Protein AF-F0QY06-F1 (afdb_monomer)

Radius of gyration: 20.59 Å; Cα contacts (8 Å, |Δi|>4): 624; chains: 1; bounding box: 58×39×56 Å

Solvent-accessible surface area (backbone atoms only — not comparable to full-atom values): 15877 Å² total; per-residue (Å²): 71,20,35,25,36,60,40,48,69,42,95,48,32,21,38,24,58,59,69,76,49,68,95,52,54,64,49,29,44,44,53,60,22,34,80,42,36,60,75,37,72,44,35,21,37,49,95,74,52,72,68,60,50,52,53,49,52,59,51,37,36,49,26,21,18,37,4,21,55,36,28,55,39,42,63,54,68,28,44,36,31,36,30,45,86,40,55,56,86,68,54,68,59,47,52,46,10,31,22,16,12,39,44,65,26,34,38,32,57,101,85,44,89,76,83,56,101,74,52,48,73,36,45,52,77,62,94,64,64,101,88,60,70,30,31,38,78,41,47,88,92,52,86,81,79,84,90,64,89,58,57,27,39,33,30,42,86,59,68,96,40,72,70,58,45,47,55,49,50,54,54,48,30,75,75,74,41,97,50,50,40,28,37,50,34,48,41,86,55,73,38,61,70,52,47,59,66,40,41,87,70,41,52,23,38,28,40,52,39,68,34,90,39,46,40,73,46,73,44,81,55,81,61,60,23,29,32,31,20,77,79,80,50,50,39,35,29,27,88,65,91,73,65,54,28,92,88,77,63,42,55,41,45,79,51,24,40,80,46,99,60,93,76,74,79,58,63,80,50,27,32,60,46,13,49,54,41,54,76,62,49,74,90,65,60,58,44,76,52,88,126

Mean predicted aligned error: 6.26 Å

Nearest PDB structures (foldseek):
  5huo-assembly2_H-2  TM=5.658E-01  e=6.878E-07  Streptococcus pyogenes GA06023
  5huo-assembly1_C-3  TM=5.721E-01  e=1.630E-06  Streptococcus pyogenes GA06023
  7ebf-assembly1_A  TM=6.362E-01  e=2.385E-01  Candida albicans
  4toq-assembly2_B  TM=3.455E-01  e=2.536E-01  Punica granatum
  8jzo-assembly1_A  TM=2.120E-01  e=2.332E+00  Escherichia coli K-12

Sequence (291 aa):
MRIFIKWCGLPWCMFAGSWLFEGLEVVKYVRDATPIVPPESIVELNNISGDILRQLLSRLRQLISLASAVAWSKKVGLRVLIYGSAISEPINDFIRAALAGGADGVLTDDFIGINSDLIDVVHVNQRISNNSVNYIILSPDKPYPQLIKPYGIIIKDAIIDKDWLLRFRDRVRSVYGNKEFLVMLDSASLKREIIEELSNVIDGIVITEIPSIVSLDFDEYRAFSVFRCVNCYVDFETEGEIRKCPRCGSRLRPIIRHWDKLMMIEPKVLRLKANDEIEHMRINPPKVINS

Foldseek 3Di:
DWKFFAFFLAQWWFFADLVLCPPFAWFKAFAGLATAGPRATGTDTPPDDPVSVVVSQVLRLLLRLLLRLLLLLVLLQAAEEEELQQADPPNVRNLLSNLSSQHQAYEDEPPHDDDDPLHHYEYEPDPDPPPHQYEYEDEPPDDDDLPDQHQAYEYEPDDLDQVSLQVVQVVVCVRRNDHAYEYEDELVQSGNVSSNSCSVRGRHYYDHHRHSRTDMDDDDDDHFWWKAFPPPRAIETHNDDDAADPVPRGGIDTRMDGDPDSDHDDSNCSSVSNSVCSVSDDSDHHHYDDD

Structure (mmCIF, N/CA/C/O backbone):
data_AF-F0QY06-F1
#
_entry.id   AF-F0QY06-F1
#
loop_
_atom_site.group_PDB
_atom_site.id
_atom_site.type_symbol
_atom_site.label_atom_id
_atom_site.label_alt_id
_atom_site.label_comp_id
_atom_site.label_asym_id
_atom_site.label_entity_id
_atom_site.label_seq_id
_atom_site.pdbx_PDB_ins_code
_atom_site.Cartn_x
_atom_site.Cartn_y
_atom_site.Cartn_z
_atom_site.occupancy
_atom_site.B_iso_or_equiv
_atom_site.auth_seq_id
_atom_site.auth_comp_id
_atom_site.auth_asym_id
_atom_site.auth_atom_id
_atom_site.pdbx_PDB_model_num
ATOM 1 N N . MET A 1 1 ? -13.012 8.224 21.692 1.00 93.62 1 MET A N 1
ATOM 2 C CA . MET A 1 1 ? -12.646 8.808 20.388 1.00 93.62 1 MET A CA 1
ATOM 3 C C . MET A 1 1 ? -12.424 7.717 19.353 1.00 93.62 1 MET A C 1
ATOM 5 O O . MET A 1 1 ? -11.492 6.927 19.478 1.00 93.62 1 MET A O 1
ATOM 9 N N . ARG A 1 2 ? -13.257 7.661 18.321 1.00 94.88 2 ARG A N 1
ATOM 10 C CA . ARG A 1 2 ? -13.128 6.734 17.196 1.00 94.88 2 ARG A CA 1
ATOM 11 C C . ARG A 1 2 ? -12.527 7.454 16.003 1.00 94.88 2 ARG A C 1
ATOM 13 O O . ARG A 1 2 ? -12.994 8.523 15.634 1.00 94.88 2 ARG A O 1
ATOM 20 N N . ILE A 1 3 ? -11.516 6.849 15.391 1.00 96.81 3 ILE A N 1
ATOM 21 C CA . ILE A 1 3 ? -10.934 7.300 14.125 1.00 96.81 3 ILE A CA 1
ATOM 22 C C . ILE A 1 3 ? -11.393 6.339 13.035 1.00 96.81 3 ILE A C 1
ATOM 24 O O . ILE A 1 3 ? -11.333 5.116 13.210 1.00 96.81 3 ILE A O 1
ATOM 28 N N . PHE A 1 4 ? -11.822 6.876 11.899 1.00 95.94 4 PHE A N 1
ATOM 29 C CA . PHE A 1 4 ? -12.308 6.095 10.767 1.00 95.94 4 PHE A CA 1
ATOM 30 C C . PHE A 1 4 ? -11.777 6.633 9.439 1.00 95.94 4 PHE A C 1
ATOM 32 O O . PHE A 1 4 ? -11.425 7.809 9.308 1.00 95.94 4 PHE A O 1
ATOM 39 N N . ILE A 1 5 ? -11.715 5.759 8.433 1.00 96.19 5 ILE A N 1
ATOM 40 C CA . ILE A 1 5 ? -11.457 6.195 7.061 1.00 96.19 5 ILE A CA 1
ATOM 41 C C . ILE A 1 5 ? -12.763 6.748 6.516 1.00 96.19 5 ILE A C 1
ATOM 43 O O . ILE A 1 5 ? -13.710 5.999 6.297 1.00 96.19 5 ILE A O 1
ATOM 47 N N . LYS A 1 6 ? -12.809 8.062 6.299 1.00 96.12 6 LYS A N 1
ATOM 48 C CA . LYS A 1 6 ? -13.967 8.755 5.728 1.00 96.12 6 LYS A CA 1
ATOM 49 C C . LYS A 1 6 ? -14.063 8.536 4.227 1.00 96.12 6 LYS A C 1
ATOM 51 O O . LYS A 1 6 ? -15.152 8.352 3.694 1.00 96.12 6 LYS A O 1
ATOM 56 N N . TRP A 1 7 ? -12.921 8.578 3.548 1.00 95.56 7 TRP A N 1
ATOM 57 C CA . TRP A 1 7 ? -12.848 8.441 2.101 1.00 95.56 7 TRP A CA 1
ATOM 58 C C . TRP A 1 7 ? -11.531 7.802 1.672 1.00 95.56 7 TRP A C 1
ATOM 60 O O . TRP A 1 7 ? -10.485 8.027 2.287 1.00 95.56 7 TRP A O 1
ATOM 70 N N . CYS A 1 8 ? -11.608 7.036 0.588 1.00 94.75 8 CYS A N 1
ATOM 71 C CA . CYS A 1 8 ? -10.479 6.436 -0.099 1.00 94.75 8 CYS A CA 1
ATOM 72 C C . CYS A 1 8 ? -10.604 6.755 -1.595 1.00 94.75 8 CYS A C 1
ATOM 74 O O . CYS A 1 8 ? -11.669 6.567 -2.180 1.00 94.75 8 CYS A O 1
ATOM 76 N N . GLY A 1 9 ? -9.524 7.229 -2.213 1.00 92.75 9 GLY A N 1
ATOM 77 C CA . GLY A 1 9 ? -9.441 7.490 -3.654 1.00 92.75 9 GLY A CA 1
ATOM 78 C C . GLY A 1 9 ? -9.376 6.226 -4.503 1.00 92.75 9 GLY A C 1
ATOM 79 O O . GLY A 1 9 ? -9.402 6.302 -5.726 1.00 92.75 9 GLY A O 1
ATOM 80 N N . LEU A 1 10 ? -9.310 5.069 -3.849 1.00 91.88 10 LEU A N 1
ATOM 81 C CA . LEU A 1 10 ? -9.404 3.745 -4.439 1.00 91.88 10 LEU A CA 1
ATOM 82 C C . LEU A 1 10 ? -10.587 3.008 -3.776 1.00 91.88 10 LEU A C 1
ATOM 84 O O . LEU A 1 10 ? -10.990 3.388 -2.676 1.00 91.88 10 LEU A O 1
ATOM 88 N N . PRO A 1 11 ? -11.158 1.953 -4.389 1.00 88.81 11 PRO A N 1
ATOM 89 C CA . PRO A 1 11 ? -12.352 1.285 -3.848 1.00 88.81 11 PRO A CA 1
ATOM 90 C C . PRO A 1 11 ? -12.234 0.750 -2.407 1.00 88.81 11 PRO A C 1
ATOM 92 O O . PRO A 1 11 ? -13.247 0.500 -1.761 1.00 88.81 11 PRO A O 1
ATOM 95 N N . TRP A 1 12 ? -11.016 0.586 -1.894 1.00 91.88 12 TRP A N 1
ATOM 96 C CA . TRP A 1 12 ? -10.717 0.316 -0.487 1.00 91.88 12 TRP A CA 1
ATOM 97 C C . TRP A 1 12 ? -9.302 0.801 -0.168 1.00 91.88 12 TRP A C 1
ATOM 99 O O . TRP A 1 12 ? -8.475 0.977 -1.068 1.00 91.88 12 TRP A O 1
ATOM 109 N N . CYS A 1 13 ? -9.029 0.980 1.120 1.00 94.81 13 CYS A N 1
ATOM 110 C CA . CYS A 1 13 ? -7.749 1.438 1.641 1.00 94.81 13 CYS A CA 1
ATOM 111 C C . CYS A 1 13 ? -7.054 0.322 2.424 1.00 94.81 13 CYS A C 1
ATOM 113 O O . CYS A 1 13 ? -7.698 -0.400 3.182 1.00 94.81 13 CYS A O 1
ATOM 115 N N . MET A 1 14 ? -5.742 0.177 2.271 1.00 96.19 14 MET A N 1
ATOM 116 C CA . MET A 1 14 ? -4.951 -0.750 3.074 1.00 96.19 14 MET A CA 1
ATOM 117 C C . MET A 1 14 ? -4.548 -0.072 4.380 1.00 96.19 14 MET A C 1
ATOM 119 O O . MET A 1 14 ? -3.773 0.885 4.365 1.00 96.19 14 MET A O 1
ATOM 123 N N . PHE A 1 15 ? -5.052 -0.553 5.517 1.00 96.44 15 PHE A N 1
ATOM 124 C CA . PHE A 1 15 ? -4.660 0.014 6.802 1.00 96.44 15 PHE A CA 1
ATOM 125 C C . PHE A 1 15 ? -3.194 -0.302 7.127 1.00 96.44 15 PHE A C 1
ATOM 127 O O . PHE A 1 15 ? -2.768 -1.460 7.079 1.00 96.44 15 PHE A O 1
ATOM 134 N N . ALA A 1 16 ? -2.449 0.738 7.499 1.00 97.12 16 ALA A N 1
ATOM 135 C CA . ALA A 1 16 ? -1.090 0.662 8.009 1.00 97.12 16 ALA A CA 1
ATOM 136 C C . ALA A 1 16 ? -0.850 1.798 9.012 1.00 97.12 16 ALA A C 1
ATOM 138 O O . ALA A 1 16 ? -1.217 2.946 8.753 1.00 97.12 16 ALA A O 1
ATOM 139 N N . GLY A 1 17 ? -0.211 1.480 10.134 1.00 96.38 17 GLY A N 1
ATOM 140 C CA . GLY A 1 17 ? 0.170 2.444 11.163 1.00 96.38 17 GLY A CA 1
ATOM 141 C C . GLY A 1 17 ? -0.233 2.049 12.580 1.00 96.38 17 GLY A C 1
ATOM 142 O O . GLY A 1 17 ? -0.239 2.916 13.449 1.00 96.38 17 GLY A O 1
ATOM 143 N N . SER A 1 18 ? -0.554 0.776 12.851 1.00 95.25 18 SER A N 1
ATOM 144 C CA . SER A 1 18 ? -0.945 0.336 14.202 1.00 95.25 18 SER A CA 1
ATOM 145 C C . SER A 1 18 ? 0.126 0.607 15.267 1.00 95.25 18 SER A C 1
ATOM 147 O O . SER A 1 18 ? -0.196 0.817 16.434 1.00 95.25 18 SER A O 1
ATOM 149 N N . TRP A 1 19 ? 1.398 0.669 14.862 1.00 94.62 19 TRP A N 1
ATOM 150 C CA . TRP A 1 19 ? 2.525 1.007 15.734 1.00 94.62 19 TRP A CA 1
ATOM 151 C C . TRP A 1 19 ? 2.512 2.463 16.214 1.00 94.62 19 TRP A C 1
ATOM 153 O O . TRP A 1 19 ? 3.087 2.760 17.253 1.00 94.62 19 TRP A O 1
ATOM 163 N N . LEU A 1 20 ? 1.817 3.369 15.519 1.00 95.56 20 LEU A N 1
ATOM 164 C CA . LEU A 1 20 ? 1.650 4.754 15.972 1.00 95.56 20 LEU A CA 1
ATOM 165 C C . LEU A 1 20 ? 0.715 4.873 17.183 1.00 95.56 20 LEU A C 1
ATOM 167 O O . LEU A 1 20 ? 0.600 5.949 17.763 1.00 95.56 20 LEU A O 1
ATOM 171 N N . PHE A 1 21 ? 0.030 3.788 17.551 1.00 94.38 21 PHE A N 1
ATOM 172 C CA . PHE A 1 21 ? -0.823 3.739 18.735 1.00 94.38 21 PHE A CA 1
ATOM 173 C C . PHE A 1 21 ? -0.075 3.306 19.998 1.00 94.38 21 PHE A C 1
ATOM 175 O O . PHE A 1 21 ? -0.677 3.225 21.068 1.00 94.38 21 PHE A O 1
ATOM 182 N N . GLU A 1 22 ? 1.217 2.994 19.894 1.00 92.12 22 GLU A N 1
ATOM 183 C CA . GLU A 1 22 ? 2.026 2.620 21.048 1.00 92.12 22 GLU A CA 1
ATOM 184 C C . GLU A 1 22 ? 2.061 3.760 22.080 1.00 92.12 22 GLU A C 1
ATOM 186 O O . GLU A 1 22 ? 2.264 4.925 21.747 1.00 92.12 22 GLU A O 1
ATOM 191 N N . GLY A 1 23 ? 1.806 3.421 23.347 1.00 90.50 23 GLY A N 1
ATOM 192 C CA . GLY A 1 23 ? 1.690 4.397 24.435 1.00 90.50 23 GLY A CA 1
ATOM 193 C C . GLY A 1 23 ? 0.335 5.111 24.535 1.00 90.50 23 GLY A C 1
ATOM 194 O O . GLY A 1 23 ? 0.151 5.897 25.463 1.00 90.50 23 GLY A O 1
ATOM 195 N N . LEU A 1 24 ? -0.621 4.835 23.639 1.00 92.75 24 LEU A N 1
ATOM 196 C CA . LEU A 1 24 ? -1.991 5.354 23.715 1.00 92.75 24 LEU A CA 1
ATOM 197 C C . LEU A 1 24 ? -2.945 4.339 24.366 1.00 92.75 24 LEU A C 1
ATOM 199 O O . LEU A 1 24 ? -2.716 3.128 24.337 1.00 92.75 24 LEU A O 1
ATOM 203 N N . GLU A 1 25 ? -4.056 4.825 24.921 1.00 92.38 25 GLU A N 1
ATOM 204 C CA . GLU A 1 25 ? -5.102 3.979 25.507 1.00 92.38 25 GLU A CA 1
ATOM 205 C C . GLU A 1 25 ? -6.025 3.426 24.403 1.00 92.38 25 GLU A C 1
ATOM 207 O O . GLU A 1 25 ? -7.058 4.008 24.069 1.00 92.38 25 GLU A O 1
ATOM 212 N N . VAL A 1 26 ? -5.609 2.317 23.784 1.00 93.25 26 VAL A N 1
ATOM 213 C CA . VAL A 1 26 ? -6.317 1.663 22.670 1.00 93.25 26 VAL A CA 1
ATOM 214 C C . VAL A 1 26 ? -7.386 0.698 23.180 1.00 93.25 26 VAL A C 1
ATOM 216 O O . VAL A 1 26 ? -7.071 -0.250 23.894 1.00 93.25 26 VAL A O 1
ATOM 219 N N . VAL A 1 27 ? -8.632 0.877 22.737 1.00 92.00 27 VAL A N 1
ATOM 220 C CA . VAL A 1 27 ? -9.767 -0.007 23.067 1.00 92.00 27 VAL A CA 1
ATOM 221 C C . VAL A 1 27 ? -9.978 -1.052 21.969 1.00 92.00 27 VAL A C 1
ATOM 223 O O . VAL A 1 27 ? -10.024 -2.258 22.220 1.00 92.00 27 VAL A O 1
ATOM 226 N N . LYS A 1 28 ? -10.091 -0.597 20.717 1.00 92.56 28 LYS A N 1
ATOM 227 C CA . LYS A 1 28 ? -10.265 -1.439 19.523 1.00 92.56 28 LYS A CA 1
ATOM 228 C C . LYS A 1 28 ? -9.369 -0.919 18.421 1.00 92.56 28 LYS A C 1
ATOM 230 O O . LYS A 1 28 ? -9.208 0.286 18.297 1.00 92.56 28 LYS A O 1
ATOM 235 N N . TYR A 1 29 ? -8.822 -1.799 17.593 1.00 93.44 29 TYR A N 1
ATOM 236 C CA . TYR A 1 29 ? -8.062 -1.371 16.421 1.00 93.44 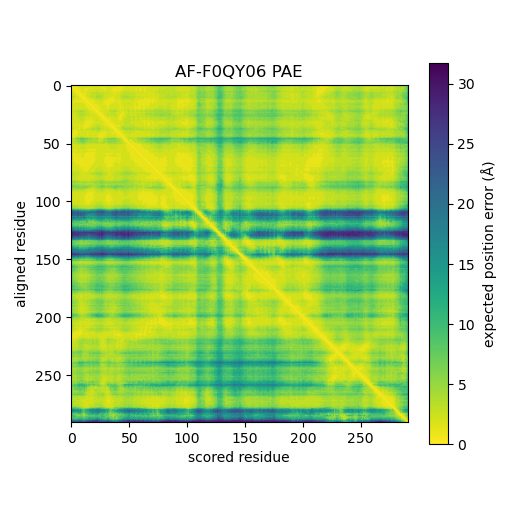29 TYR A CA 1
ATOM 237 C C . TYR A 1 29 ? -8.055 -2.432 15.319 1.00 93.44 29 TYR A C 1
ATOM 239 O O . TYR A 1 29 ? -8.211 -3.632 15.583 1.00 93.44 29 TYR A O 1
ATOM 247 N N . VAL A 1 30 ? -7.873 -1.961 14.087 1.00 92.19 30 VAL A N 1
ATOM 248 C CA . VAL A 1 30 ? -7.577 -2.757 12.894 1.00 92.19 30 VAL A CA 1
ATOM 249 C C . VAL A 1 30 ? -6.099 -3.138 12.909 1.00 92.19 30 VAL A C 1
ATOM 251 O O . VAL A 1 30 ? -5.235 -2.309 13.173 1.00 92.19 30 VAL A O 1
ATOM 254 N N . ARG A 1 31 ? -5.771 -4.383 12.561 1.00 91.75 31 ARG A N 1
ATOM 255 C CA . ARG A 1 31 ? -4.370 -4.789 12.359 1.00 91.75 31 ARG A CA 1
ATOM 256 C C . ARG A 1 31 ? -3.835 -4.331 11.003 1.00 91.75 31 ARG A C 1
ATOM 258 O O . ARG A 1 31 ? -4.573 -4.356 10.023 1.00 91.75 31 ARG A O 1
ATOM 265 N N . ASP A 1 32 ? -2.545 -4.017 10.923 1.00 94.69 32 ASP A N 1
ATOM 266 C CA . ASP A 1 32 ? -1.888 -3.624 9.667 1.00 94.69 32 ASP A CA 1
ATOM 267 C C . ASP A 1 32 ? -2.093 -4.645 8.534 1.00 94.69 32 ASP A C 1
ATOM 269 O O . ASP A 1 32 ? -2.339 -5.833 8.778 1.00 94.69 32 ASP A O 1
ATOM 273 N N . ALA A 1 33 ? -1.975 -4.176 7.291 1.00 94.31 33 ALA A N 1
ATOM 274 C CA . ALA A 1 33 ? -2.214 -4.940 6.067 1.00 94.31 33 ALA A CA 1
ATOM 275 C C . ALA A 1 33 ? -3.655 -5.468 5.959 1.00 94.31 33 ALA A C 1
ATOM 277 O O . ALA A 1 33 ? -3.877 -6.586 5.501 1.00 94.31 33 ALA A O 1
ATOM 278 N N . THR A 1 34 ? -4.637 -4.724 6.472 1.00 91.94 34 THR A N 1
ATOM 279 C CA . THR A 1 34 ? -6.057 -5.096 6.383 1.00 91.94 34 THR A CA 1
ATOM 280 C C . THR A 1 34 ? -6.804 -4.126 5.462 1.00 91.94 34 THR A C 1
ATOM 282 O O . THR A 1 34 ? -6.749 -2.921 5.710 1.00 91.94 34 THR A O 1
ATOM 285 N N . PRO A 1 35 ? -7.521 -4.616 4.433 1.00 92.38 35 PRO A N 1
ATOM 286 C CA . PRO A 1 35 ? -8.370 -3.788 3.582 1.00 92.38 35 PRO A CA 1
ATOM 287 C C . PRO A 1 35 ? -9.540 -3.199 4.371 1.00 92.38 35 PRO A C 1
ATOM 289 O O . PRO A 1 35 ? -10.258 -3.941 5.039 1.00 92.38 35 PRO A O 1
ATOM 292 N N . ILE A 1 36 ? -9.762 -1.895 4.258 1.00 91.12 36 ILE A N 1
ATOM 293 C CA . ILE A 1 36 ? -10.822 -1.124 4.915 1.00 91.12 36 ILE A CA 1
ATOM 294 C C . ILE A 1 36 ? -11.671 -0.445 3.844 1.00 91.12 36 ILE A C 1
ATOM 296 O O . ILE A 1 36 ? -11.128 0.213 2.951 1.00 91.12 36 ILE A O 1
ATOM 300 N N . VAL A 1 37 ? -12.993 -0.607 3.922 1.00 89.81 37 VAL A N 1
ATOM 301 C CA . VAL A 1 37 ? -13.932 -0.027 2.951 1.00 89.81 37 VAL A CA 1
ATOM 302 C C . VAL A 1 37 ? -14.658 1.145 3.615 1.00 89.81 37 VAL A C 1
ATOM 304 O O . VAL A 1 37 ? -15.447 0.914 4.527 1.00 89.81 37 VAL A O 1
ATOM 307 N N . PRO A 1 38 ? -14.408 2.400 3.198 1.00 90.25 38 PRO A N 1
ATOM 308 C CA . PRO A 1 38 ? -15.026 3.563 3.830 1.00 90.25 38 PRO A CA 1
ATOM 309 C C . PRO A 1 38 ? -16.565 3.585 3.721 1.00 90.25 38 PRO A C 1
ATOM 311 O O . PRO A 1 38 ? -17.101 3.146 2.701 1.00 90.25 38 PRO A O 1
ATOM 314 N N . PRO A 1 39 ? -17.277 4.191 4.692 1.00 91.25 39 PRO A N 1
ATOM 315 C CA . PRO A 1 39 ? -16.765 4.649 5.980 1.00 91.25 39 PRO A CA 1
ATOM 316 C C . PRO A 1 39 ? -16.615 3.473 6.958 1.00 91.25 39 PRO A C 1
ATOM 318 O O . PRO A 1 39 ? -17.591 2.804 7.280 1.00 91.25 39 PRO A O 1
ATOM 321 N N . GLU A 1 40 ? -15.403 3.229 7.462 1.00 89.81 40 GLU A N 1
ATOM 322 C CA . GLU A 1 40 ? -15.140 2.138 8.414 1.00 89.81 40 GLU A CA 1
ATOM 323 C C . GLU A 1 40 ? -14.094 2.569 9.451 1.00 89.81 40 GLU A C 1
ATOM 325 O O . GLU A 1 40 ? -13.124 3.274 9.148 1.00 89.81 40 GLU A O 1
ATOM 330 N N . SER A 1 41 ? -14.331 2.165 10.701 1.00 92.75 41 SER A N 1
ATOM 331 C CA . SER A 1 41 ? -13.474 2.491 11.845 1.00 92.75 41 SER A CA 1
ATOM 332 C C . SER A 1 41 ? -12.109 1.827 11.714 1.00 92.75 41 SER A C 1
ATOM 334 O O . SER A 1 41 ? -12.010 0.700 11.245 1.00 92.75 41 SER A O 1
ATOM 336 N N . ILE A 1 42 ? -11.053 2.497 12.172 1.00 94.81 42 ILE A N 1
ATOM 337 C CA . ILE A 1 42 ? -9.703 1.917 12.228 1.00 94.81 42 ILE A CA 1
ATOM 338 C C . ILE A 1 42 ? -9.193 1.753 13.651 1.00 94.81 42 ILE A C 1
ATOM 340 O O . ILE A 1 42 ? -8.445 0.815 13.926 1.00 94.81 42 ILE A O 1
ATOM 344 N N . VAL A 1 43 ? -9.607 2.632 14.563 1.00 95.31 43 VAL A N 1
ATOM 345 C CA . VAL A 1 43 ? -9.215 2.568 15.969 1.00 95.31 43 VAL A CA 1
ATOM 346 C C . VAL A 1 43 ? -10.227 3.292 16.856 1.00 95.31 43 VAL A C 1
ATOM 348 O O . VAL A 1 43 ? -10.845 4.272 16.446 1.00 95.31 43 VAL A O 1
ATOM 351 N N . GLU A 1 44 ? -10.377 2.805 18.079 1.00 95.12 44 GLU A N 1
ATOM 352 C CA . GLU A 1 44 ? -11.044 3.468 19.194 1.00 95.12 44 GLU A CA 1
ATOM 353 C C . GLU A 1 44 ? -10.003 3.721 20.287 1.00 95.12 44 GLU A C 1
ATOM 355 O O . GLU A 1 44 ? -9.354 2.785 20.761 1.00 95.12 44 GLU A O 1
ATOM 360 N N . LEU A 1 45 ? -9.835 4.992 20.646 1.00 94.12 45 LEU A N 1
ATOM 361 C CA . LEU A 1 45 ? -8.884 5.495 21.630 1.00 94.12 45 LEU A CA 1
ATOM 362 C C . LEU A 1 45 ? -9.626 6.200 22.769 1.00 94.12 45 LEU A C 1
ATOM 364 O O . LEU A 1 45 ? -10.587 6.948 22.537 1.00 94.12 45 LEU A O 1
ATOM 368 N N . ASN A 1 46 ? -9.119 6.025 23.982 1.00 92.50 46 ASN A N 1
ATOM 369 C CA . ASN A 1 46 ? -9.528 6.771 25.166 1.00 92.50 46 ASN A CA 1
ATOM 370 C C . ASN A 1 46 ? -8.521 7.887 25.480 1.00 92.50 46 ASN A C 1
ATOM 372 O O . ASN A 1 46 ? -7.340 7.786 25.155 1.00 92.50 46 ASN A O 1
ATOM 376 N N . ASN A 1 47 ? -9.005 8.957 26.120 1.00 87.94 47 ASN A N 1
ATOM 377 C CA . ASN A 1 47 ? -8.182 9.995 26.756 1.00 87.94 47 ASN A CA 1
ATOM 378 C C . ASN A 1 47 ? -7.083 10.631 25.871 1.00 87.94 47 ASN A C 1
ATOM 380 O O . ASN A 1 47 ? -6.018 11.001 26.363 1.00 87.94 47 ASN A O 1
ATOM 384 N N . ILE A 1 48 ? -7.329 10.793 24.565 1.00 92.56 48 ILE A N 1
ATOM 385 C CA . ILE A 1 48 ? -6.372 11.408 23.631 1.00 92.56 48 ILE A CA 1
ATOM 386 C C . ILE A 1 48 ? -6.530 12.934 23.565 1.00 92.56 48 ILE A C 1
ATOM 388 O O . ILE A 1 48 ? -7.639 13.453 23.448 1.00 92.56 48 ILE A O 1
ATOM 392 N N . SER A 1 49 ? -5.414 13.669 23.600 1.00 92.38 49 SER A N 1
ATOM 393 C CA . SER A 1 49 ? -5.422 15.123 23.410 1.00 92.38 49 SER A CA 1
ATOM 394 C C . SER A 1 49 ? -5.575 15.506 21.932 1.00 92.38 49 SER A C 1
ATOM 396 O O . SER A 1 49 ? -5.158 14.776 21.029 1.00 92.38 49 SER A O 1
ATOM 398 N N . GLY A 1 50 ? -6.142 16.688 21.669 1.00 90.25 50 GLY A N 1
ATOM 399 C CA . GLY A 1 50 ? -6.391 17.161 20.302 1.00 90.25 50 GLY A CA 1
ATOM 400 C C . GLY A 1 50 ? -5.127 17.306 19.444 1.00 90.25 50 GLY A C 1
ATOM 401 O O . GLY A 1 50 ? -5.166 17.022 18.247 1.00 90.25 50 GLY A O 1
ATOM 402 N N . ASP A 1 51 ? -3.996 17.696 20.035 1.00 92.81 51 ASP A N 1
ATOM 403 C CA . ASP A 1 51 ? -2.739 17.873 19.295 1.00 92.81 51 ASP A CA 1
ATOM 404 C C . ASP A 1 51 ? -2.106 16.535 18.899 1.00 92.81 51 ASP A C 1
ATOM 406 O O . ASP A 1 51 ? -1.695 16.371 17.747 1.00 92.81 51 ASP A O 1
ATOM 410 N N . ILE A 1 52 ? -2.109 15.550 19.807 1.00 94.06 52 ILE A N 1
ATOM 411 C CA . ILE A 1 52 ? -1.652 14.183 19.508 1.00 94.06 52 ILE A CA 1
ATOM 412 C C . ILE A 1 52 ? -2.539 13.578 18.418 1.00 94.06 52 ILE A C 1
ATOM 414 O O . ILE A 1 52 ? -2.030 13.003 17.456 1.00 94.06 52 ILE A O 1
ATOM 418 N N . LEU A 1 53 ? -3.858 13.771 18.513 1.00 94.62 53 LEU A N 1
ATOM 419 C CA . LEU A 1 53 ? -4.805 13.289 17.513 1.00 94.62 53 LEU A CA 1
ATOM 420 C C . LEU A 1 53 ? -4.516 13.874 16.121 1.00 94.62 53 LEU A C 1
ATOM 422 O O . LEU A 1 53 ? -4.465 13.132 15.145 1.00 94.62 53 LEU A O 1
ATOM 426 N N . ARG A 1 54 ? -4.262 15.183 16.005 1.00 93.94 54 ARG A N 1
ATOM 427 C CA . ARG A 1 54 ? -3.939 15.820 14.711 1.00 93.94 54 ARG A CA 1
ATOM 428 C C . ARG A 1 54 ? -2.642 15.290 14.100 1.00 93.94 54 ARG A C 1
ATOM 430 O O . ARG A 1 54 ? -2.601 15.036 12.894 1.00 93.94 54 ARG A O 1
ATOM 437 N N . GLN A 1 55 ? -1.600 15.111 14.911 1.00 94.06 55 GLN A N 1
ATOM 438 C CA . GLN A 1 55 ? -0.327 14.543 14.453 1.00 94.06 55 GLN A CA 1
ATOM 439 C C . GLN A 1 55 ? -0.504 13.093 13.988 1.00 94.06 55 GLN A C 1
ATOM 441 O O . GLN A 1 55 ? -0.060 12.738 12.892 1.00 94.06 55 GLN A O 1
ATOM 446 N N . LEU A 1 56 ? -1.232 12.292 14.772 1.00 95.88 56 LEU A N 1
ATOM 447 C CA . LEU A 1 56 ? -1.569 10.909 14.453 1.00 95.88 56 LEU A CA 1
ATOM 448 C C . LEU A 1 56 ? -2.337 10.808 13.128 1.00 95.88 56 LEU A C 1
ATOM 450 O O . LEU A 1 56 ? -1.950 10.031 12.258 1.00 95.88 56 LEU A O 1
ATOM 454 N N . LEU A 1 57 ? -3.373 11.629 12.929 1.00 96.56 57 LEU A N 1
ATOM 455 C CA . LEU A 1 57 ? -4.164 11.652 11.692 1.00 96.56 57 LEU A CA 1
ATOM 456 C C . LEU A 1 57 ? -3.321 12.033 10.471 1.00 96.56 57 LEU A C 1
ATOM 458 O O . LEU A 1 57 ? -3.429 11.394 9.424 1.00 96.56 57 LEU A O 1
ATOM 462 N N . SER A 1 58 ? -2.464 13.051 10.598 1.00 95.19 58 SER A N 1
ATOM 463 C CA . SER A 1 58 ? -1.579 13.476 9.508 1.00 95.19 58 SER A CA 1
ATOM 464 C C . SER A 1 58 ? -0.650 12.342 9.069 1.00 95.19 58 SER A C 1
ATOM 466 O O . SER A 1 58 ? -0.545 12.051 7.873 1.00 95.19 58 SER A O 1
ATOM 468 N N . ARG A 1 59 ? -0.035 11.652 10.039 1.00 96.00 59 ARG A N 1
ATOM 469 C CA . ARG A 1 59 ? 0.890 10.548 9.776 1.00 96.00 59 ARG A CA 1
ATOM 470 C C . ARG A 1 59 ? 0.175 9.319 9.222 1.00 96.00 59 ARG A C 1
ATOM 472 O O . ARG A 1 59 ? 0.579 8.810 8.179 1.00 96.00 59 ARG A O 1
ATOM 479 N N . LEU A 1 60 ? -0.918 8.884 9.853 1.00 97.69 60 LEU A N 1
ATOM 480 C CA . LEU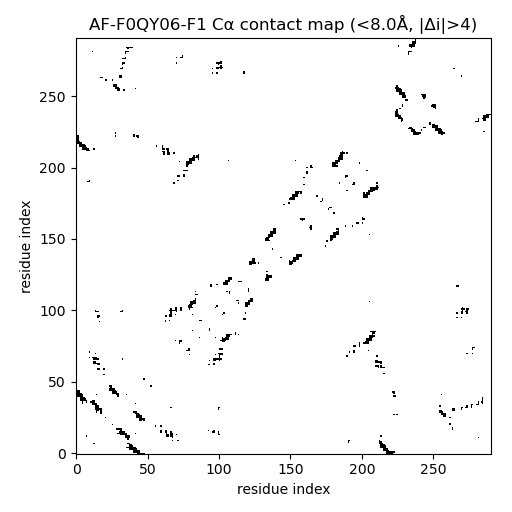 A 1 60 ? -1.731 7.759 9.379 1.00 97.69 60 LEU A CA 1
ATOM 481 C C . LEU A 1 60 ? -2.188 7.965 7.937 1.00 97.69 60 LEU A C 1
ATOM 483 O O . LEU A 1 60 ? -2.114 7.039 7.136 1.00 97.69 60 LEU A O 1
ATOM 487 N N . ARG A 1 61 ? -2.611 9.181 7.575 1.00 97.12 61 ARG A N 1
ATOM 488 C CA . ARG A 1 61 ? -3.051 9.483 6.210 1.00 97.12 61 ARG A CA 1
ATOM 489 C C . ARG A 1 61 ? -1.972 9.154 5.178 1.00 97.12 61 ARG A C 1
ATOM 491 O O . ARG A 1 61 ? -2.288 8.551 4.156 1.00 97.12 61 ARG A O 1
ATOM 498 N N . GLN A 1 62 ? -0.718 9.522 5.436 1.00 96.75 62 GLN A N 1
ATOM 499 C CA . GLN A 1 62 ? 0.395 9.242 4.523 1.00 96.75 62 GLN A CA 1
ATOM 500 C C . GLN A 1 62 ? 0.686 7.739 4.432 1.00 96.75 62 GLN A C 1
ATOM 502 O O . GLN A 1 62 ? 0.806 7.202 3.332 1.00 96.75 62 GLN A O 1
ATOM 507 N N . LEU A 1 63 ? 0.741 7.049 5.575 1.00 97.94 63 LEU A N 1
ATOM 508 C CA . LEU A 1 63 ? 1.056 5.618 5.633 1.00 97.94 63 LEU A CA 1
ATOM 509 C C . LEU A 1 63 ? -0.027 4.758 4.974 1.00 97.94 63 LEU A C 1
ATOM 511 O O . LEU A 1 63 ? 0.288 3.897 4.155 1.00 97.94 63 LEU A O 1
ATOM 515 N N . ILE A 1 64 ? -1.299 5.029 5.272 1.00 98.31 64 ILE A N 1
ATOM 516 C CA . ILE A 1 64 ? -2.436 4.335 4.656 1.00 98.31 64 ILE A CA 1
ATOM 517 C C . ILE A 1 64 ? -2.471 4.636 3.156 1.00 98.31 64 ILE A C 1
ATOM 519 O O . ILE A 1 64 ? -2.725 3.729 2.368 1.00 98.31 64 ILE A O 1
ATOM 523 N N . SER A 1 65 ? -2.175 5.869 2.726 1.00 97.38 65 SER A N 1
ATOM 524 C CA . SER A 1 65 ? -2.144 6.193 1.293 1.00 97.38 65 SER A CA 1
ATOM 525 C C . SER A 1 65 ? -1.062 5.414 0.547 1.00 97.38 65 SER A C 1
ATOM 527 O O . SER A 1 65 ? -1.353 4.823 -0.493 1.00 97.38 65 SER A O 1
ATOM 529 N N . LEU A 1 66 ? 0.157 5.351 1.095 1.00 97.56 66 LEU A N 1
ATOM 530 C CA . LEU A 1 66 ? 1.240 4.550 0.526 1.00 97.56 66 LEU A CA 1
ATOM 531 C C . LEU A 1 66 ? 0.848 3.069 0.458 1.00 97.56 66 LEU A C 1
ATOM 533 O O . LEU A 1 66 ? 0.893 2.472 -0.616 1.00 97.56 66 LEU A O 1
ATOM 537 N N . ALA A 1 67 ? 0.409 2.492 1.580 1.00 97.75 67 ALA A N 1
ATOM 538 C CA . ALA A 1 67 ? 0.007 1.089 1.642 1.00 97.75 67 ALA A CA 1
ATOM 539 C C . ALA A 1 67 ? -1.119 0.775 0.643 1.00 97.75 67 ALA A C 1
ATOM 541 O O . ALA A 1 67 ? -1.096 -0.267 -0.007 1.00 97.75 67 ALA A O 1
ATOM 542 N N . SER A 1 68 ? -2.080 1.688 0.477 1.00 97.00 68 SER A N 1
ATOM 543 C CA . SER A 1 68 ? -3.208 1.526 -0.448 1.00 97.00 68 SER A CA 1
ATOM 544 C C . SER A 1 68 ? -2.766 1.565 -1.909 1.00 97.00 68 SER A C 1
ATOM 546 O O . SER A 1 68 ? -3.160 0.692 -2.677 1.00 97.00 68 SER A O 1
ATOM 548 N N . ALA A 1 69 ? -1.926 2.530 -2.299 1.00 96.62 69 ALA A N 1
ATOM 549 C CA . ALA A 1 69 ? -1.422 2.637 -3.670 1.00 96.62 69 ALA A CA 1
ATOM 550 C C . ALA A 1 69 ? -0.595 1.405 -4.072 1.00 96.62 69 ALA A C 1
ATOM 552 O O . ALA A 1 69 ? -0.766 0.857 -5.166 1.00 96.62 69 ALA A O 1
ATOM 553 N N . VAL A 1 70 ? 0.252 0.926 -3.154 1.00 97.31 70 VAL A N 1
ATOM 554 C CA . VAL A 1 70 ? 1.009 -0.317 -3.333 1.00 97.31 70 VAL A CA 1
ATOM 555 C C . VAL A 1 70 ? 0.055 -1.494 -3.490 1.00 97.31 70 VAL A C 1
ATOM 557 O O . VAL A 1 70 ? 0.133 -2.208 -4.486 1.00 97.31 70 VAL A O 1
ATOM 560 N N . ALA A 1 71 ? -0.880 -1.673 -2.557 1.00 96.00 71 ALA A N 1
ATOM 561 C CA . ALA A 1 71 ? -1.746 -2.844 -2.542 1.00 96.00 71 ALA A CA 1
ATOM 562 C C . ALA A 1 71 ? -2.668 -2.925 -3.764 1.00 96.00 71 ALA A C 1
ATOM 564 O O . ALA A 1 71 ? -2.895 -4.012 -4.291 1.00 96.00 71 ALA A O 1
ATOM 565 N N . TRP A 1 72 ? -3.146 -1.788 -4.270 1.00 94.25 72 TRP A N 1
ATOM 566 C CA . TRP A 1 72 ? -3.910 -1.736 -5.518 1.00 94.25 72 TRP A CA 1
ATOM 567 C C . TRP A 1 72 ? -3.080 -2.083 -6.747 1.00 94.25 72 TRP A C 1
ATOM 569 O O . TRP A 1 72 ? -3.549 -2.806 -7.623 1.00 94.25 72 TRP A O 1
ATOM 579 N N . SER A 1 73 ? -1.832 -1.633 -6.792 1.00 95.69 73 SER A N 1
ATOM 580 C CA . SER A 1 73 ? -0.917 -1.996 -7.874 1.00 95.69 73 SER A CA 1
ATOM 581 C C . SER A 1 73 ? -0.580 -3.493 -7.826 1.00 95.69 73 SER A C 1
ATOM 583 O O . SER A 1 73 ? -0.649 -4.183 -8.842 1.00 95.69 73 SER A O 1
ATOM 585 N N . LYS A 1 74 ? -0.340 -4.046 -6.629 1.00 95.38 74 LYS A N 1
ATOM 586 C CA . LYS A 1 74 ? -0.171 -5.494 -6.420 1.00 95.38 74 LYS A CA 1
ATOM 587 C C . LYS A 1 74 ? -1.422 -6.285 -6.808 1.00 95.38 74 LYS A C 1
ATOM 589 O O . LYS A 1 74 ? -1.301 -7.353 -7.402 1.00 95.38 74 LYS A O 1
ATOM 594 N N . LYS A 1 75 ? -2.619 -5.764 -6.514 1.00 93.25 75 LYS A N 1
ATOM 595 C CA . LYS A 1 75 ? -3.908 -6.399 -6.836 1.00 93.25 75 LYS A CA 1
ATOM 596 C C . LYS A 1 75 ? -4.079 -6.658 -8.330 1.00 93.25 75 LYS A C 1
ATOM 598 O O . LYS A 1 75 ? -4.647 -7.683 -8.695 1.00 93.25 75 LYS A O 1
ATOM 603 N N . VAL A 1 76 ? -3.590 -5.754 -9.175 1.00 92.44 76 VAL A N 1
ATOM 604 C CA . VAL A 1 76 ? -3.639 -5.908 -10.637 1.00 92.44 76 VAL A CA 1
ATOM 605 C C . VAL A 1 76 ? -2.434 -6.674 -11.202 1.00 92.44 76 VAL A C 1
ATOM 607 O O . VAL A 1 76 ? -2.252 -6.724 -12.412 1.00 92.44 76 VAL A O 1
ATOM 610 N N . GLY A 1 77 ? -1.613 -7.286 -10.343 1.00 93.00 77 GLY A N 1
ATOM 611 C CA . GLY A 1 77 ? -0.500 -8.149 -10.743 1.00 93.00 77 GLY A CA 1
ATOM 612 C C . GLY A 1 77 ? 0.825 -7.432 -11.002 1.00 93.00 77 GLY A C 1
ATOM 613 O O . GLY A 1 77 ? 1.775 -8.076 -11.437 1.00 93.00 77 GLY A O 1
ATOM 614 N N . LEU A 1 78 ? 0.926 -6.131 -10.715 1.00 95.38 78 LEU A N 1
ATOM 615 C CA . LEU A 1 78 ? 2.159 -5.378 -10.936 1.00 95.38 78 LEU A CA 1
ATOM 616 C C . LEU A 1 78 ? 3.192 -5.652 -9.836 1.00 95.38 78 LEU A C 1
ATOM 618 O O . LEU A 1 78 ? 2.865 -5.821 -8.655 1.00 95.38 78 LEU A O 1
ATOM 622 N N . ARG A 1 79 ? 4.472 -5.635 -10.211 1.00 95.25 79 ARG A N 1
ATOM 623 C CA . ARG A 1 79 ? 5.572 -5.435 -9.262 1.00 95.25 79 ARG A CA 1
ATOM 624 C C . ARG A 1 79 ? 5.571 -3.984 -8.779 1.00 95.25 79 ARG A C 1
ATOM 626 O O . ARG A 1 79 ? 5.305 -3.077 -9.563 1.00 95.25 79 ARG A O 1
ATOM 633 N N . VAL A 1 80 ? 5.872 -3.743 -7.507 1.00 96.56 80 VAL A N 1
ATOM 634 C CA . VAL A 1 80 ? 5.860 -2.389 -6.933 1.00 96.56 80 VAL A CA 1
ATOM 635 C C . VAL A 1 80 ? 7.152 -2.113 -6.187 1.00 96.56 80 VAL A C 1
ATOM 637 O O . VAL A 1 80 ? 7.456 -2.773 -5.192 1.00 96.56 80 VAL A O 1
ATOM 640 N N . LEU A 1 81 ? 7.883 -1.102 -6.646 1.00 95.38 81 LEU A N 1
ATOM 641 C CA . LEU A 1 81 ? 9.027 -0.535 -5.941 1.00 95.38 81 LEU A CA 1
ATOM 642 C C . LEU A 1 81 ? 8.678 0.865 -5.426 1.00 95.38 81 LEU A C 1
ATOM 644 O O . LEU A 1 81 ? 7.888 1.582 -6.041 1.00 95.38 81 LEU A O 1
ATOM 648 N N . ILE A 1 82 ? 9.286 1.274 -4.317 1.00 94.19 82 ILE A N 1
ATOM 649 C CA . ILE A 1 82 ? 9.180 2.648 -3.803 1.00 94.19 82 ILE A CA 1
ATOM 650 C C . ILE A 1 82 ? 10.488 3.372 -4.077 1.00 94.19 82 ILE A C 1
ATOM 652 O O . ILE A 1 82 ? 11.548 2.849 -3.747 1.00 94.19 82 ILE A O 1
ATOM 656 N N . TYR A 1 83 ? 10.441 4.561 -4.667 1.00 91.88 83 TYR A N 1
ATOM 657 C CA . TYR A 1 83 ? 11.648 5.358 -4.838 1.00 91.88 83 TYR A CA 1
ATOM 658 C C . TYR A 1 83 ? 12.111 5.916 -3.490 1.00 91.88 83 TYR A C 1
ATOM 660 O O . TYR A 1 83 ? 11.302 6.444 -2.729 1.00 91.88 83 TYR A O 1
ATOM 668 N N . GLY A 1 84 ? 13.407 5.818 -3.190 1.00 87.88 84 GLY A N 1
ATOM 669 C CA . GLY A 1 84 ? 13.961 6.209 -1.893 1.00 87.88 84 GLY A CA 1
ATOM 670 C C . GLY A 1 84 ? 13.643 7.654 -1.501 1.00 87.88 84 GLY A C 1
ATOM 671 O O . GLY A 1 84 ? 13.353 7.915 -0.339 1.00 87.88 84 GLY A O 1
ATOM 672 N N . SER A 1 85 ? 13.589 8.580 -2.466 1.00 88.06 85 SER A N 1
ATOM 673 C CA . SER A 1 85 ? 13.251 9.988 -2.202 1.00 88.06 85 SER A CA 1
ATOM 674 C C . SER A 1 85 ? 11.778 10.235 -1.877 1.00 88.06 85 SER A C 1
ATOM 676 O O . SER A 1 85 ? 11.442 11.311 -1.392 1.00 88.06 85 SER A O 1
ATOM 678 N N . ALA A 1 86 ? 10.894 9.267 -2.134 1.00 88.12 86 ALA A N 1
ATOM 679 C CA . ALA A 1 86 ? 9.489 9.344 -1.740 1.00 88.12 86 ALA A CA 1
ATOM 680 C C . ALA A 1 86 ? 9.304 9.110 -0.229 1.00 88.12 86 ALA A C 1
ATOM 682 O O . ALA A 1 86 ? 8.252 9.427 0.329 1.00 88.12 86 ALA A O 1
ATOM 683 N N . ILE A 1 87 ? 10.303 8.516 0.432 1.00 87.75 87 ILE A N 1
ATOM 684 C CA . ILE A 1 87 ? 10.240 8.125 1.837 1.00 87.75 87 ILE A CA 1
ATOM 685 C C . ILE A 1 87 ? 10.688 9.297 2.712 1.00 87.75 87 ILE A C 1
ATOM 687 O O . ILE A 1 87 ? 11.807 9.786 2.605 1.00 87.75 87 ILE A O 1
ATOM 691 N N . SER A 1 88 ? 9.802 9.733 3.608 1.00 86.62 88 SER A N 1
ATOM 692 C CA . SER A 1 88 ? 10.120 10.745 4.622 1.00 86.62 88 SER A CA 1
ATOM 693 C C . SER A 1 88 ? 10.601 10.100 5.925 1.00 86.62 88 SER A C 1
ATOM 695 O O . SER A 1 88 ? 10.352 8.924 6.183 1.00 86.62 88 SER A O 1
ATOM 697 N N . GLU A 1 89 ? 11.222 10.880 6.806 1.00 84.88 89 GLU A N 1
ATOM 698 C CA . GLU A 1 89 ? 11.541 10.398 8.152 1.00 84.88 89 GLU A CA 1
ATOM 699 C C . GLU A 1 89 ? 10.279 10.258 9.038 1.00 84.88 89 GLU A C 1
ATOM 701 O O . GLU A 1 89 ? 9.291 10.984 8.848 1.00 84.88 89 GLU A O 1
ATOM 706 N N . PRO A 1 90 ? 10.274 9.333 10.019 1.00 89.94 90 PRO A N 1
ATOM 707 C CA . PRO A 1 90 ? 11.172 8.179 10.139 1.00 89.94 90 PRO A CA 1
ATOM 708 C C . PRO A 1 90 ? 10.979 7.152 9.008 1.00 89.94 90 PRO A C 1
ATOM 710 O O . PRO A 1 90 ? 9.860 6.680 8.786 1.00 89.94 90 PRO A O 1
ATOM 713 N N . ILE A 1 91 ? 12.073 6.756 8.346 1.00 89.44 91 ILE A N 1
ATOM 714 C CA . ILE A 1 91 ? 12.074 5.820 7.196 1.00 89.44 91 ILE A CA 1
ATOM 715 C C . ILE A 1 91 ? 11.336 4.501 7.500 1.00 89.44 91 ILE A C 1
ATOM 717 O O . ILE A 1 91 ? 10.587 3.983 6.669 1.00 89.44 91 ILE A O 1
ATOM 721 N N . ASN A 1 92 ? 11.516 3.961 8.710 1.00 90.44 92 ASN A N 1
ATOM 722 C CA . ASN A 1 92 ? 10.955 2.670 9.123 1.00 90.44 92 ASN A CA 1
ATOM 723 C C . ASN A 1 92 ? 9.418 2.625 9.040 1.00 90.44 92 ASN A C 1
ATOM 725 O O . ASN A 1 92 ? 8.856 1.584 8.702 1.00 90.44 92 ASN A O 1
ATOM 729 N N . ASP A 1 93 ? 8.729 3.742 9.286 1.00 93.56 93 ASP A N 1
ATOM 730 C CA . ASP A 1 93 ? 7.267 3.790 9.172 1.00 93.56 93 ASP A CA 1
ATOM 731 C C . ASP A 1 93 ? 6.813 3.539 7.734 1.00 93.56 93 ASP A C 1
ATOM 733 O O . ASP A 1 93 ? 5.895 2.757 7.490 1.00 93.56 93 ASP A O 1
ATOM 737 N N . PHE A 1 94 ? 7.463 4.187 6.769 1.00 94.44 94 PHE A N 1
ATOM 738 C CA . PHE A 1 94 ? 7.095 4.059 5.363 1.00 94.44 94 PHE A CA 1
ATOM 739 C C . PHE A 1 94 ? 7.503 2.708 4.793 1.00 94.44 94 PHE A C 1
ATOM 741 O O . PHE A 1 94 ? 6.759 2.160 3.987 1.00 94.44 94 PHE A O 1
ATOM 748 N N . ILE A 1 95 ? 8.616 2.126 5.253 1.00 93.69 95 ILE A N 1
ATOM 749 C CA . ILE A 1 95 ? 8.966 0.741 4.911 1.00 93.69 95 ILE A CA 1
ATOM 750 C C . ILE A 1 95 ? 7.880 -0.212 5.418 1.00 93.69 95 ILE A C 1
ATOM 752 O O . ILE A 1 95 ? 7.385 -1.038 4.654 1.00 93.69 95 ILE A O 1
ATOM 756 N N . ARG A 1 96 ? 7.446 -0.079 6.677 1.00 95.31 96 ARG A N 1
ATOM 757 C CA . ARG A 1 96 ? 6.353 -0.900 7.225 1.00 95.31 96 ARG A CA 1
ATOM 758 C C . ARG A 1 96 ? 5.047 -0.694 6.464 1.00 95.31 96 ARG A C 1
ATOM 760 O O . ARG A 1 96 ? 4.361 -1.672 6.186 1.00 95.31 96 ARG A O 1
ATOM 767 N N . ALA A 1 97 ? 4.716 0.540 6.092 1.00 97.06 97 ALA A N 1
ATOM 768 C CA . ALA A 1 97 ? 3.534 0.836 5.286 1.00 97.06 97 ALA A CA 1
ATOM 769 C C . ALA A 1 97 ? 3.625 0.234 3.874 1.00 97.06 97 ALA A C 1
ATOM 771 O O . ALA A 1 97 ? 2.667 -0.379 3.407 1.00 97.06 97 ALA A O 1
ATOM 772 N N . ALA A 1 98 ? 4.784 0.328 3.221 1.00 96.75 98 ALA A N 1
ATOM 773 C CA . ALA A 1 98 ? 5.034 -0.298 1.927 1.00 96.75 98 ALA A CA 1
ATOM 774 C C . ALA A 1 98 ? 4.897 -1.828 2.013 1.00 96.75 98 ALA A C 1
ATOM 776 O O . ALA A 1 98 ? 4.207 -2.433 1.193 1.00 96.75 98 ALA A O 1
ATOM 777 N N . LEU A 1 99 ? 5.468 -2.454 3.049 1.00 96.38 99 LEU A N 1
ATOM 778 C CA . LEU A 1 99 ? 5.318 -3.888 3.314 1.00 96.38 99 LEU A CA 1
ATOM 779 C C . LEU A 1 99 ? 3.862 -4.269 3.603 1.00 96.38 99 LEU A C 1
ATOM 781 O O . LEU A 1 99 ? 3.394 -5.282 3.094 1.00 96.38 99 LEU A O 1
ATOM 785 N N . ALA A 1 100 ? 3.124 -3.453 4.361 1.00 96.81 100 ALA A N 1
ATOM 786 C CA . ALA A 1 100 ? 1.699 -3.662 4.618 1.00 96.81 100 ALA A CA 1
ATOM 787 C C . ALA A 1 100 ? 0.838 -3.544 3.348 1.00 96.81 100 ALA A C 1
ATOM 789 O O . ALA A 1 100 ? -0.250 -4.112 3.301 1.00 96.81 100 ALA A O 1
ATOM 790 N N . GLY A 1 101 ? 1.326 -2.842 2.321 1.00 96.12 101 GLY A N 1
ATOM 791 C CA . GLY A 1 101 ? 0.745 -2.836 0.981 1.00 96.12 101 GLY A CA 1
ATOM 792 C C . GLY A 1 101 ? 1.223 -3.976 0.073 1.00 96.12 101 GLY A C 1
ATOM 793 O O . GLY A 1 101 ? 0.622 -4.205 -0.970 1.00 96.12 101 GLY A O 1
ATOM 794 N N . GLY A 1 102 ? 2.279 -4.702 0.445 1.00 96.19 102 GLY A N 1
ATOM 795 C CA . GLY A 1 102 ? 2.844 -5.794 -0.354 1.00 96.19 102 GLY A CA 1
ATOM 796 C C . GLY A 1 102 ? 3.975 -5.386 -1.307 1.00 96.19 102 GLY A C 1
ATOM 797 O O . GLY A 1 102 ? 4.210 -6.087 -2.290 1.00 96.19 102 GLY A O 1
ATOM 798 N N . ALA A 1 103 ? 4.666 -4.269 -1.046 1.00 95.88 103 ALA A N 1
ATOM 799 C CA . ALA A 1 103 ? 5.760 -3.785 -1.891 1.00 95.88 103 ALA A CA 1
ATOM 800 C C . ALA A 1 103 ? 6.878 -4.827 -2.055 1.00 95.88 103 ALA A C 1
ATOM 802 O O . ALA A 1 103 ? 7.180 -5.597 -1.139 1.00 95.88 103 ALA A O 1
ATOM 803 N N . ASP A 1 104 ? 7.506 -4.824 -3.229 1.00 93.81 104 ASP A N 1
ATOM 804 C CA . ASP A 1 104 ? 8.561 -5.769 -3.590 1.00 93.81 104 ASP A CA 1
ATOM 805 C C . ASP A 1 104 ? 9.962 -5.247 -3.280 1.00 93.81 104 ASP A C 1
ATOM 807 O O . ASP A 1 104 ? 10.889 -6.044 -3.216 1.00 93.81 104 ASP A O 1
ATOM 811 N N . GLY A 1 105 ? 10.133 -3.937 -3.099 1.00 91.56 105 GLY A N 1
ATOM 812 C CA . GLY A 1 105 ? 11.441 -3.359 -2.825 1.00 91.56 105 GLY A CA 1
ATOM 813 C C . GLY A 1 105 ? 11.445 -1.838 -2.724 1.00 91.56 105 GLY A C 1
ATOM 814 O O . GLY A 1 105 ? 10.448 -1.167 -3.006 1.00 91.56 105 GLY A O 1
ATOM 815 N N . VAL A 1 106 ? 12.601 -1.296 -2.361 1.00 90.69 106 VAL A N 1
ATOM 816 C CA . VAL A 1 106 ? 12.900 0.138 -2.412 1.00 90.69 106 VAL A CA 1
ATOM 817 C C . VAL A 1 106 ? 13.995 0.367 -3.444 1.00 90.69 106 VAL A C 1
ATOM 819 O O . VAL A 1 106 ? 15.041 -0.274 -3.400 1.00 90.69 106 VAL A O 1
ATOM 822 N N . LEU A 1 107 ? 13.748 1.278 -4.380 1.00 88.06 107 LEU A N 1
ATOM 823 C CA . LEU A 1 107 ? 14.725 1.721 -5.362 1.00 88.06 107 LEU A CA 1
ATOM 824 C C . LEU A 1 107 ? 15.585 2.822 -4.732 1.00 88.06 107 LEU A C 1
ATOM 826 O O . LEU A 1 107 ? 15.082 3.910 -4.448 1.00 88.06 107 LEU A O 1
ATOM 830 N N . THR A 1 108 ? 16.865 2.537 -4.511 1.00 79.25 108 THR A N 1
ATOM 831 C CA . THR A 1 108 ? 17.845 3.495 -3.981 1.00 79.25 108 THR A CA 1
ATOM 832 C C . THR A 1 108 ? 18.721 4.022 -5.112 1.00 79.25 108 THR A C 1
ATOM 834 O O . THR A 1 108 ? 19.135 3.271 -5.998 1.00 79.25 108 THR A O 1
ATOM 837 N N . ASP A 1 109 ? 18.988 5.323 -5.089 1.00 67.69 109 ASP A N 1
ATOM 838 C CA . ASP A 1 109 ? 20.072 5.938 -5.844 1.00 67.69 109 ASP A CA 1
ATOM 839 C C . ASP A 1 109 ? 21.242 6.270 -4.906 1.00 67.69 109 ASP A C 1
ATOM 841 O O . ASP A 1 109 ? 21.157 6.107 -3.688 1.00 67.69 109 ASP A O 1
ATOM 845 N N . ASP A 1 110 ? 22.350 6.744 -5.472 1.00 57.09 110 ASP A N 1
ATOM 846 C CA . ASP A 1 110 ? 23.583 7.017 -4.726 1.00 57.09 110 ASP A CA 1
ATOM 847 C C . ASP A 1 110 ? 23.423 8.074 -3.605 1.00 57.09 110 ASP A C 1
ATOM 849 O O . ASP A 1 110 ? 24.332 8.239 -2.791 1.00 57.09 110 ASP A O 1
ATOM 853 N N . PHE A 1 111 ? 22.292 8.792 -3.537 1.00 51.19 111 PHE A N 1
ATOM 854 C CA . PHE A 1 111 ? 22.064 9.885 -2.588 1.00 51.19 111 PHE A CA 1
ATOM 855 C C . PHE A 1 111 ? 21.300 9.461 -1.330 1.00 51.19 111 PHE A C 1
ATOM 857 O O . PHE A 1 111 ? 21.452 10.101 -0.288 1.00 51.19 111 PHE A O 1
ATOM 864 N N . ILE A 1 112 ? 20.488 8.400 -1.398 1.00 57.75 112 ILE A N 1
ATOM 865 C CA . ILE A 1 112 ? 19.621 7.971 -0.292 1.00 57.75 112 ILE A CA 1
ATOM 866 C C . ILE A 1 112 ? 19.949 6.528 0.091 1.00 57.75 112 ILE A C 1
ATOM 868 O O . ILE A 1 112 ? 19.405 5.569 -0.457 1.00 57.75 112 ILE A O 1
ATOM 872 N N . GLY A 1 113 ? 20.842 6.380 1.073 1.00 57.28 113 GLY A N 1
ATOM 873 C CA . GLY A 1 113 ? 21.230 5.090 1.638 1.00 57.28 113 GLY A CA 1
ATOM 874 C C . GLY A 1 113 ? 20.137 4.505 2.530 1.00 57.28 113 GLY A C 1
ATOM 875 O O . GLY A 1 113 ? 20.185 4.651 3.749 1.00 57.28 113 GLY A O 1
ATOM 876 N N . ILE A 1 114 ? 19.161 3.821 1.935 1.00 62.97 114 ILE A N 1
ATOM 877 C CA . ILE A 1 114 ? 18.216 2.992 2.690 1.00 62.97 114 ILE A CA 1
ATOM 878 C C . ILE A 1 114 ? 18.850 1.619 2.844 1.00 62.97 114 ILE A C 1
ATOM 880 O O . ILE A 1 114 ? 18.910 0.843 1.895 1.00 62.97 114 ILE A O 1
ATOM 884 N N . ASN A 1 115 ? 19.329 1.326 4.050 1.00 62.19 115 ASN A N 1
ATOM 885 C CA . ASN A 1 115 ? 19.723 -0.022 4.421 1.00 62.19 115 ASN A CA 1
ATOM 886 C C . ASN A 1 115 ? 18.621 -0.621 5.296 1.00 62.19 115 ASN A C 1
ATOM 888 O O . ASN A 1 115 ? 18.297 -0.083 6.357 1.00 62.19 115 ASN A O 1
ATOM 892 N N . SER A 1 116 ? 17.998 -1.697 4.826 1.00 65.50 116 SER A N 1
ATOM 893 C CA . SER A 1 116 ? 16.940 -2.375 5.560 1.00 65.50 116 SER A CA 1
ATOM 894 C C . SER A 1 116 ? 17.000 -3.872 5.315 1.00 65.50 116 SER A C 1
ATOM 896 O O . SER A 1 116 ? 16.865 -4.322 4.186 1.00 65.50 116 SER A O 1
ATOM 898 N N . ASP A 1 117 ? 17.077 -4.646 6.394 1.00 72.44 117 ASP A N 1
ATOM 899 C CA . ASP A 1 117 ? 16.934 -6.107 6.339 1.00 72.44 117 ASP A CA 1
ATOM 900 C C . ASP A 1 117 ? 15.466 -6.549 6.154 1.00 72.44 117 ASP A C 1
ATOM 902 O O . ASP A 1 117 ? 15.155 -7.742 6.194 1.00 72.44 117 ASP A O 1
ATOM 906 N N . LEU A 1 118 ? 14.531 -5.595 6.053 1.00 76.38 118 LEU A N 1
ATOM 907 C CA . LEU A 1 118 ? 13.088 -5.854 6.021 1.00 76.38 118 LEU A CA 1
ATOM 908 C C . LEU A 1 118 ? 12.503 -5.817 4.610 1.00 76.38 118 LEU A C 1
ATOM 910 O O . LEU A 1 118 ? 11.437 -6.392 4.391 1.00 76.38 118 LEU A O 1
ATOM 914 N N . ILE A 1 119 ? 13.155 -5.121 3.679 1.00 80.56 119 ILE A N 1
ATOM 915 C CA . ILE A 1 119 ? 12.679 -4.934 2.311 1.00 80.56 119 ILE A CA 1
ATOM 916 C C . ILE A 1 119 ? 13.859 -4.965 1.344 1.00 80.56 119 ILE A C 1
ATOM 918 O O . ILE A 1 119 ? 14.921 -4.428 1.645 1.00 80.56 119 ILE A O 1
ATOM 922 N N . ASP A 1 120 ? 13.660 -5.586 0.182 1.00 82.38 120 ASP A N 1
ATOM 923 C CA . ASP A 1 120 ? 14.711 -5.706 -0.823 1.00 82.38 120 ASP A CA 1
ATOM 924 C C . ASP A 1 120 ? 15.131 -4.318 -1.326 1.00 82.38 120 ASP A C 1
ATOM 926 O O . ASP A 1 120 ? 14.298 -3.504 -1.738 1.00 82.38 120 ASP A O 1
ATOM 930 N N . VAL A 1 121 ? 16.435 -4.050 -1.306 1.00 81.62 121 VAL A N 1
ATOM 931 C CA . VAL A 1 121 ? 17.012 -2.806 -1.816 1.00 81.62 121 VAL A CA 1
ATOM 932 C C . VAL A 1 121 ? 17.467 -3.037 -3.252 1.00 81.62 121 VAL A C 1
ATOM 934 O O . VAL A 1 121 ? 18.313 -3.887 -3.533 1.00 81.62 121 VAL A O 1
ATOM 937 N N . VAL A 1 122 ? 16.870 -2.291 -4.175 1.00 80.31 122 VAL A N 1
ATOM 938 C CA . VAL A 1 122 ? 17.143 -2.376 -5.607 1.00 80.31 122 VAL A CA 1
ATOM 939 C C . VAL A 1 122 ? 18.041 -1.216 -6.004 1.00 80.31 122 VAL A C 1
ATOM 941 O O . VAL A 1 122 ? 17.674 -0.052 -5.846 1.00 80.31 122 VAL A O 1
ATOM 944 N N . HIS A 1 123 ? 19.203 -1.543 -6.556 1.00 74.38 123 HIS A N 1
ATOM 945 C CA . HIS A 1 123 ? 20.162 -0.560 -7.039 1.00 74.38 123 HIS A CA 1
ATOM 946 C C . HIS A 1 123 ? 19.984 -0.293 -8.536 1.00 74.38 123 HIS A C 1
ATOM 948 O O . HIS A 1 123 ? 19.550 -1.159 -9.307 1.00 74.38 123 HIS A O 1
ATOM 954 N N . VAL A 1 124 ? 20.356 0.916 -8.949 1.00 73.75 124 VAL A N 1
ATOM 955 C CA . VAL A 1 124 ? 20.222 1.393 -10.328 1.00 73.75 124 VAL A CA 1
ATOM 956 C C . VAL A 1 124 ? 21.552 1.899 -10.852 1.00 73.75 124 VAL A C 1
ATOM 958 O O . VAL A 1 124 ? 22.282 2.589 -10.150 1.00 73.75 124 VAL A O 1
ATOM 961 N N . ASN A 1 125 ? 21.850 1.591 -12.114 1.00 65.62 125 ASN A N 1
ATOM 962 C CA . ASN A 1 125 ? 23.010 2.101 -12.859 1.00 65.62 125 ASN A CA 1
ATOM 963 C C . ASN A 1 125 ? 24.399 1.792 -12.257 1.00 65.62 125 ASN A C 1
ATOM 965 O O . ASN A 1 125 ? 25.402 2.309 -12.750 1.00 65.62 125 ASN A O 1
ATOM 969 N N . GLN A 1 126 ? 24.504 0.915 -11.259 1.00 63.03 126 GLN A N 1
ATOM 970 C CA . GLN A 1 126 ? 25.786 0.546 -10.660 1.00 63.03 126 GLN A CA 1
ATOM 971 C C . GLN A 1 126 ? 26.375 -0.706 -11.338 1.00 63.03 126 GLN A C 1
ATOM 973 O O . GLN A 1 126 ? 25.665 -1.656 -11.675 1.00 63.03 126 GLN A O 1
ATOM 978 N N . ARG A 1 127 ? 27.701 -0.744 -11.535 1.00 52.75 127 ARG A N 1
ATOM 979 C CA . ARG A 1 127 ? 28.425 -1.978 -11.900 1.00 52.75 127 ARG A CA 1
ATOM 980 C C . ARG A 1 127 ? 28.583 -2.840 -10.652 1.00 52.75 127 ARG A C 1
ATOM 982 O O . ARG A 1 127 ? 29.639 -2.847 -10.030 1.00 52.75 127 ARG A O 1
ATOM 989 N N . ILE A 1 128 ? 27.520 -3.517 -10.257 1.00 54.47 128 ILE A N 1
ATOM 990 C CA . ILE A 1 128 ? 27.547 -4.368 -9.071 1.00 54.47 128 ILE A CA 1
ATOM 991 C C . ILE A 1 128 ? 27.988 -5.784 -9.487 1.00 54.47 128 ILE A C 1
ATOM 993 O O . ILE A 1 128 ? 27.863 -6.179 -10.648 1.00 54.47 128 ILE A O 1
ATOM 997 N N . SER A 1 129 ? 28.587 -6.524 -8.553 1.00 51.94 129 SER A N 1
ATOM 998 C CA . SER A 1 129 ? 29.035 -7.913 -8.712 1.00 51.94 129 SER A CA 1
ATOM 999 C C . SER A 1 129 ? 27.959 -8.830 -9.324 1.00 51.94 129 SER A C 1
ATOM 1001 O O . SER A 1 129 ? 26.763 -8.553 -9.233 1.00 51.94 129 SER A O 1
ATOM 1003 N N . ASN A 1 130 ? 28.380 -9.958 -9.914 1.00 48.22 130 ASN A N 1
ATOM 1004 C CA . ASN A 1 130 ? 27.545 -10.884 -10.705 1.00 48.22 130 ASN A CA 1
ATOM 1005 C C . ASN A 1 130 ? 26.237 -11.393 -10.043 1.00 48.22 130 ASN A C 1
ATOM 1007 O O . ASN A 1 130 ? 25.418 -11.975 -10.746 1.00 48.22 130 ASN A O 1
ATOM 1011 N N . ASN A 1 131 ? 26.016 -11.177 -8.740 1.00 50.47 131 ASN A N 1
ATOM 1012 C CA . ASN A 1 131 ? 24.855 -11.676 -7.986 1.00 50.47 131 ASN A CA 1
ATOM 1013 C C . ASN A 1 131 ? 23.826 -10.597 -7.598 1.00 50.47 131 ASN A C 1
ATOM 1015 O O . ASN A 1 131 ? 22.971 -10.842 -6.752 1.00 50.47 131 ASN A O 1
ATOM 1019 N N . SER A 1 132 ? 23.897 -9.405 -8.180 1.00 58.72 132 SER A N 1
ATOM 1020 C CA . SER A 1 132 ? 23.024 -8.280 -7.825 1.00 58.72 132 SER A CA 1
ATOM 1021 C C . SER A 1 132 ? 22.004 -7.963 -8.920 1.00 58.72 132 SER A C 1
ATOM 1023 O O . SER A 1 132 ? 22.299 -7.997 -10.117 1.00 58.72 132 SER A O 1
ATOM 1025 N N . VAL A 1 133 ? 20.776 -7.651 -8.505 1.00 67.50 133 VAL A N 1
ATOM 1026 C CA . VAL A 1 133 ? 19.702 -7.231 -9.407 1.00 67.50 133 VAL A CA 1
ATOM 1027 C C . VAL A 1 133 ? 19.898 -5.749 -9.727 1.00 67.50 133 VAL A C 1
ATOM 1029 O O . VAL A 1 133 ? 19.638 -4.896 -8.884 1.00 67.50 133 VAL A O 1
ATOM 1032 N N . ASN A 1 134 ? 20.370 -5.442 -10.936 1.00 77.69 134 ASN A N 1
ATOM 1033 C CA . ASN A 1 134 ? 20.592 -4.066 -11.383 1.00 77.69 134 ASN A CA 1
ATOM 1034 C C . ASN A 1 134 ? 19.549 -3.651 -12.424 1.00 77.69 134 ASN A C 1
ATOM 1036 O O . ASN A 1 134 ? 19.394 -4.320 -13.454 1.00 77.69 134 ASN A O 1
ATOM 1040 N N . TYR A 1 135 ? 18.872 -2.534 -12.181 1.00 85.31 135 TYR A N 1
ATOM 1041 C CA . TYR A 1 135 ? 17.997 -1.905 -13.169 1.00 85.31 135 TYR A CA 1
ATOM 1042 C C . TYR A 1 135 ? 18.721 -0.745 -13.858 1.00 85.31 135 TYR A C 1
ATOM 1044 O O . TYR A 1 135 ? 19.643 -0.144 -13.305 1.00 85.31 135 TYR A O 1
ATOM 1052 N N . ILE A 1 136 ? 18.296 -0.412 -15.075 1.00 86.56 136 ILE A N 1
ATOM 1053 C CA . ILE A 1 136 ? 18.692 0.841 -15.733 1.00 86.56 136 ILE A CA 1
ATOM 1054 C C . ILE A 1 136 ? 17.503 1.788 -15.790 1.00 86.56 136 ILE A C 1
ATOM 1056 O O . ILE A 1 136 ? 16.383 1.362 -16.076 1.00 86.56 136 ILE A O 1
ATOM 1060 N N . ILE A 1 137 ? 17.756 3.071 -15.539 1.00 87.75 137 ILE A N 1
ATOM 1061 C CA . ILE A 1 137 ? 16.747 4.119 -15.717 1.00 87.75 137 ILE A CA 1
ATOM 1062 C C . ILE A 1 137 ? 16.929 4.742 -17.093 1.00 87.75 137 ILE A C 1
ATOM 1064 O O . ILE A 1 137 ? 18.011 5.230 -17.424 1.00 87.75 137 ILE A O 1
ATOM 1068 N N . LEU A 1 138 ? 15.860 4.747 -17.882 1.00 88.88 138 LEU A N 1
ATOM 1069 C CA . LEU A 1 138 ? 15.821 5.374 -19.195 1.00 88.88 138 LEU A CA 1
ATOM 1070 C C . LEU A 1 138 ? 14.856 6.555 -19.173 1.00 88.88 138 LEU A C 1
ATOM 1072 O O . LEU A 1 138 ? 13.725 6.425 -18.717 1.00 88.88 138 LEU A O 1
ATOM 1076 N N . SER A 1 139 ? 15.293 7.683 -19.727 1.00 87.81 139 SER A N 1
ATOM 1077 C CA . SER A 1 139 ? 14.384 8.745 -20.161 1.00 87.81 139 SER A CA 1
ATOM 1078 C C . SER A 1 139 ? 14.113 8.551 -21.655 1.00 87.81 139 SER A C 1
ATOM 1080 O O . SER A 1 139 ? 15.071 8.295 -22.392 1.00 87.81 139 SER A O 1
ATOM 1082 N N . PRO A 1 140 ? 12.866 8.689 -22.132 1.00 84.25 140 PRO A N 1
ATOM 1083 C CA . PRO A 1 140 ? 12.524 8.452 -23.534 1.00 84.25 140 PRO A CA 1
ATOM 1084 C C . PRO A 1 140 ? 13.316 9.292 -24.536 1.00 84.25 140 PRO A C 1
ATOM 1086 O O . PRO A 1 140 ? 13.579 8.830 -25.646 1.00 84.25 140 PRO A O 1
ATOM 1089 N N . ASP A 1 141 ? 13.738 10.484 -24.113 1.00 83.50 141 ASP A N 1
ATOM 1090 C CA . ASP A 1 141 ? 14.439 11.465 -24.944 1.00 83.50 141 ASP A CA 1
ATOM 1091 C C . ASP A 1 141 ? 15.968 11.313 -24.925 1.00 83.50 141 ASP A C 1
ATOM 1093 O O . ASP A 1 141 ? 16.684 12.093 -25.555 1.00 83.50 141 ASP A O 1
ATOM 1097 N N . LYS A 1 142 ? 16.502 10.334 -24.183 1.00 81.06 142 LYS A N 1
ATOM 1098 C CA . LYS A 1 142 ? 17.949 10.127 -24.030 1.00 81.06 142 LYS A CA 1
ATOM 1099 C C . LYS A 1 142 ? 18.430 8.884 -24.785 1.00 81.06 142 LYS A C 1
ATOM 1101 O O . LYS A 1 142 ? 17.701 7.897 -24.880 1.00 81.06 142 LYS A O 1
ATOM 1106 N N . PRO A 1 143 ? 19.675 8.896 -25.300 1.00 73.25 143 PRO A N 1
ATOM 1107 C CA . PRO A 1 143 ? 20.248 7.736 -25.971 1.00 73.25 143 PRO A CA 1
ATOM 1108 C C . PRO A 1 143 ? 20.396 6.545 -25.014 1.00 73.25 143 PRO A C 1
ATOM 1110 O O . PRO A 1 143 ? 20.709 6.708 -23.834 1.00 73.25 143 PRO A O 1
ATOM 1113 N N . TYR A 1 144 ? 20.201 5.338 -25.547 1.00 77.44 144 TYR A N 1
ATOM 1114 C CA . TYR A 1 144 ? 20.239 4.099 -24.773 1.00 77.44 144 TYR A CA 1
ATOM 1115 C C . TYR A 1 144 ? 21.681 3.691 -24.417 1.00 77.44 144 TYR A C 1
ATOM 1117 O O . TYR A 1 144 ? 22.497 3.487 -25.321 1.00 77.44 144 TYR A O 1
ATOM 1125 N N . PRO A 1 145 ? 22.026 3.531 -23.126 1.00 69.75 145 PRO A N 1
ATOM 1126 C CA . PRO A 1 145 ? 23.350 3.071 -22.721 1.00 69.75 145 PRO A CA 1
ATOM 1127 C C . PRO A 1 145 ? 23.564 1.602 -23.121 1.00 69.75 145 PRO A C 1
ATOM 1129 O O . PRO A 1 145 ? 22.912 0.708 -22.589 1.00 69.75 145 PRO A O 1
ATOM 1132 N N . GLN A 1 146 ? 24.494 1.327 -24.039 1.00 65.81 146 GLN A N 1
ATOM 1133 C CA . GLN A 1 146 ? 24.712 -0.026 -24.589 1.00 65.81 146 GLN A CA 1
ATOM 1134 C C . GLN A 1 146 ? 25.626 -0.931 -23.737 1.00 65.81 146 GLN A C 1
ATOM 1136 O O . GLN A 1 146 ? 25.754 -2.120 -24.012 1.00 65.81 146 GLN A O 1
ATOM 1141 N N . LEU A 1 147 ? 26.282 -0.391 -22.704 1.00 63.53 147 LEU A N 1
ATOM 1142 C CA . LEU A 1 147 ? 27.369 -1.075 -21.983 1.00 63.53 147 LEU A CA 1
ATOM 1143 C C . LEU A 1 147 ? 26.928 -1.854 -20.730 1.00 63.53 147 LEU A C 1
ATOM 1145 O O . LEU A 1 147 ? 27.780 -2.377 -20.011 1.00 63.53 147 LEU A O 1
ATOM 1149 N N . ILE A 1 148 ? 25.627 -1.932 -20.439 1.00 67.88 148 ILE A N 1
ATOM 1150 C CA . ILE A 1 148 ? 25.098 -2.560 -19.220 1.00 67.88 148 ILE A CA 1
ATOM 1151 C C . ILE A 1 148 ? 24.127 -3.675 -19.619 1.00 67.88 148 ILE A C 1
ATOM 1153 O O . ILE A 1 148 ? 23.261 -3.463 -20.463 1.00 67.88 148 ILE A O 1
ATOM 1157 N N . LYS A 1 149 ? 24.260 -4.861 -19.009 1.00 74.56 149 LYS A N 1
ATOM 1158 C CA . LYS A 1 149 ? 23.255 -5.935 -19.081 1.00 74.56 149 LYS A CA 1
ATOM 1159 C C . LYS A 1 149 ? 22.319 -5.815 -17.872 1.00 74.56 149 LYS A C 1
ATOM 1161 O O . LYS A 1 149 ? 22.653 -6.357 -16.821 1.00 74.56 149 LYS A O 1
ATOM 1166 N N . PRO A 1 150 ? 21.182 -5.107 -17.981 1.00 83.31 150 PRO A N 1
ATOM 1167 C CA . PRO A 1 150 ? 20.261 -4.962 -16.863 1.00 83.31 150 PRO A CA 1
ATOM 1168 C C . PRO A 1 150 ? 19.490 -6.256 -16.581 1.00 83.31 150 PRO A C 1
ATOM 1170 O O . PRO A 1 150 ? 19.296 -7.099 -17.469 1.00 83.31 150 PRO A O 1
ATOM 1173 N N . TYR A 1 151 ? 18.992 -6.377 -15.354 1.00 84.69 151 TYR A N 1
ATOM 1174 C CA . TYR A 1 151 ? 17.901 -7.285 -15.008 1.00 84.69 151 TYR A CA 1
ATOM 1175 C C . TYR A 1 151 ? 16.560 -6.745 -15.523 1.00 84.69 151 TYR A C 1
ATOM 1177 O O . TYR A 1 151 ? 15.811 -7.468 -16.179 1.00 84.69 151 TYR A O 1
ATOM 1185 N N . GLY A 1 152 ? 16.309 -5.454 -15.297 1.00 88.94 152 GLY A N 1
ATOM 1186 C CA . GLY A 1 152 ? 15.090 -4.763 -15.700 1.00 88.94 152 GLY A CA 1
ATOM 1187 C C . GLY A 1 152 ? 15.333 -3.305 -16.073 1.00 88.94 152 GLY A C 1
ATOM 1188 O O . GLY A 1 152 ? 16.425 -2.757 -15.908 1.00 88.94 152 GLY A O 1
ATOM 1189 N N . ILE A 1 153 ? 14.302 -2.674 -16.610 1.00 91.50 153 ILE A N 1
ATOM 1190 C CA . ILE A 1 153 ? 14.349 -1.338 -17.191 1.00 91.50 153 ILE A CA 1
ATOM 1191 C C . ILE A 1 153 ? 13.250 -0.518 -16.547 1.00 91.50 153 ILE A C 1
ATOM 1193 O O . ILE A 1 153 ? 12.104 -0.950 -16.499 1.00 91.50 153 ILE A O 1
ATOM 1197 N N . ILE A 1 154 ? 13.615 0.656 -16.047 1.00 92.88 154 ILE A N 1
ATOM 1198 C CA . ILE A 1 154 ? 12.707 1.600 -15.409 1.00 92.88 154 ILE A CA 1
ATOM 1199 C C . ILE A 1 154 ? 12.615 2.822 -16.315 1.00 92.88 154 ILE A C 1
ATOM 1201 O O . ILE A 1 154 ? 13.629 3.455 -16.612 1.00 92.88 154 ILE A O 1
ATOM 1205 N N . ILE A 1 155 ? 11.414 3.163 -16.766 1.00 92.56 155 ILE A N 1
ATOM 1206 C CA . ILE A 1 155 ? 11.199 4.385 -17.537 1.00 92.56 155 ILE A CA 1
ATOM 1207 C C . ILE A 1 155 ? 10.917 5.529 -16.578 1.00 92.56 155 ILE A C 1
ATOM 1209 O O . ILE A 1 155 ? 9.941 5.496 -15.827 1.00 92.56 155 ILE A O 1
ATOM 1213 N N . LYS A 1 156 ? 11.758 6.553 -16.652 1.00 90.38 156 LYS A N 1
ATOM 1214 C CA . LYS A 1 156 ? 11.512 7.851 -16.039 1.00 90.38 156 LYS A CA 1
ATOM 1215 C C . LYS A 1 156 ? 10.729 8.729 -17.016 1.00 90.38 156 LYS A C 1
ATOM 1217 O O . LYS A 1 156 ? 11.014 8.691 -18.209 1.00 90.38 156 LYS A O 1
ATOM 1222 N N . ASP A 1 157 ? 9.794 9.528 -16.507 1.00 87.00 157 ASP A N 1
ATOM 1223 C CA . ASP A 1 157 ? 9.014 10.490 -17.302 1.00 87.00 157 ASP A CA 1
ATOM 1224 C C . ASP A 1 157 ? 8.232 9.803 -18.442 1.00 87.00 157 ASP A C 1
ATOM 1226 O O . ASP A 1 157 ? 8.180 10.276 -19.578 1.00 87.00 157 ASP A O 1
ATOM 1230 N N . ALA A 1 158 ? 7.671 8.622 -18.162 1.00 88.06 158 ALA A N 1
ATOM 1231 C CA . ALA A 1 158 ? 6.916 7.870 -19.154 1.00 88.06 158 ALA A CA 1
ATOM 1232 C C . ALA A 1 158 ? 5.623 8.598 -19.542 1.00 88.06 158 ALA A C 1
ATOM 1234 O O . ALA A 1 158 ? 4.918 9.140 -18.692 1.00 88.06 158 ALA A O 1
ATOM 1235 N N . ILE A 1 159 ? 5.263 8.523 -20.824 1.00 90.25 159 ILE A N 1
ATOM 1236 C CA . ILE A 1 159 ? 3.926 8.913 -21.267 1.00 90.25 159 ILE A CA 1
ATOM 1237 C C . ILE A 1 159 ? 2.978 7.773 -20.895 1.00 90.25 159 ILE A C 1
ATOM 1239 O O . ILE A 1 159 ? 3.134 6.652 -21.383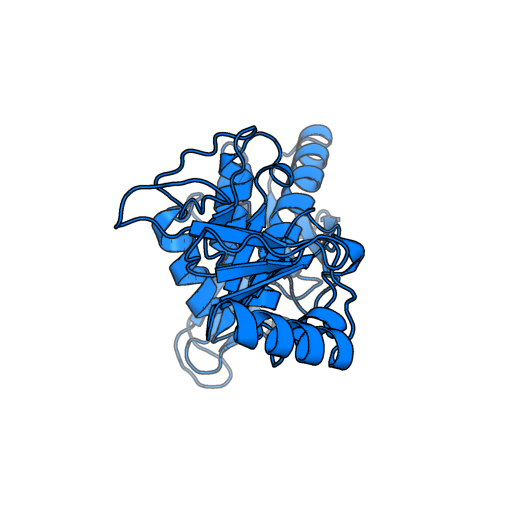 1.00 90.25 159 ILE A O 1
ATOM 1243 N N . ILE A 1 160 ? 2.009 8.058 -20.023 1.00 89.44 160 ILE A N 1
ATOM 1244 C CA . ILE A 1 160 ? 1.002 7.095 -19.559 1.00 89.44 160 ILE A CA 1
ATOM 1245 C C . ILE A 1 160 ? -0.070 6.927 -20.642 1.00 89.44 160 ILE A C 1
ATOM 1247 O O . ILE A 1 160 ? -1.195 7.401 -20.534 1.00 89.44 160 ILE A O 1
ATOM 1251 N N . ASP A 1 161 ? 0.341 6.290 -21.733 1.00 90.81 161 ASP A N 1
ATOM 1252 C CA . ASP A 1 161 ? -0.483 5.902 -22.869 1.00 90.81 161 ASP A CA 1
ATOM 1253 C C . ASP A 1 161 ? -0.121 4.466 -23.255 1.00 90.81 161 ASP A C 1
ATOM 1255 O O . ASP A 1 161 ? 1.054 4.127 -23.439 1.00 90.81 161 ASP A O 1
ATOM 1259 N N . LYS A 1 162 ? -1.134 3.608 -23.371 1.00 90.50 162 LYS A N 1
ATOM 1260 C CA . LYS A 1 162 ? -0.952 2.172 -23.607 1.00 90.50 162 LYS A CA 1
ATOM 1261 C C . LYS A 1 162 ? -0.158 1.896 -24.881 1.00 90.50 162 LYS A C 1
ATOM 1263 O O . LYS A 1 162 ? 0.786 1.104 -24.859 1.00 90.50 162 LYS A O 1
ATOM 1268 N N . ASP A 1 163 ? -0.522 2.543 -25.983 1.00 91.88 163 ASP A N 1
ATOM 1269 C CA . ASP A 1 163 ? 0.105 2.281 -27.276 1.00 91.88 163 ASP A CA 1
ATOM 1270 C C . ASP A 1 163 ? 1.541 2.804 -27.310 1.00 91.88 163 ASP A C 1
ATOM 1272 O O . ASP A 1 163 ? 2.438 2.162 -27.866 1.00 91.88 163 ASP A O 1
ATOM 1276 N N . TRP A 1 164 ? 1.787 3.956 -26.688 1.00 93.75 164 TRP A N 1
ATOM 1277 C CA . TRP A 1 164 ? 3.128 4.493 -26.514 1.00 93.75 164 TRP A CA 1
ATOM 1278 C C . TRP A 1 164 ? 4.008 3.555 -25.687 1.00 93.75 164 TRP A C 1
ATOM 1280 O O . TRP A 1 164 ? 5.112 3.223 -26.131 1.00 93.75 164 TRP A O 1
ATOM 1290 N N . LEU A 1 165 ? 3.513 3.065 -24.549 1.00 93.75 165 LEU A N 1
ATOM 1291 C CA . LEU A 1 165 ? 4.247 2.151 -23.674 1.00 93.75 165 LEU A CA 1
ATOM 1292 C C . LEU A 1 165 ? 4.564 0.826 -24.369 1.00 93.75 165 LEU A C 1
ATOM 1294 O O . LEU A 1 165 ? 5.694 0.350 -24.267 1.00 93.75 165 LEU A O 1
ATOM 1298 N N . LEU A 1 166 ? 3.619 0.260 -25.129 1.00 92.50 166 LEU A N 1
ATOM 1299 C CA . LEU A 1 166 ? 3.848 -0.953 -25.922 1.00 92.50 166 LEU A CA 1
ATOM 1300 C C . LEU A 1 166 ? 4.956 -0.743 -26.963 1.00 92.50 166 LEU A C 1
ATOM 1302 O O . LEU A 1 166 ? 5.915 -1.516 -27.007 1.00 92.50 166 LEU A O 1
ATOM 1306 N N . ARG A 1 167 ? 4.885 0.342 -27.746 1.00 92.12 167 ARG A N 1
ATOM 1307 C CA . ARG A 1 167 ? 5.920 0.669 -28.743 1.00 92.12 167 ARG A CA 1
ATOM 1308 C C . ARG A 1 167 ? 7.284 0.902 -28.100 1.00 92.12 167 ARG A C 1
ATOM 1310 O O . ARG A 1 167 ? 8.305 0.477 -28.646 1.00 92.12 167 ARG A O 1
ATOM 1317 N N . PHE A 1 168 ? 7.319 1.591 -26.961 1.00 91.62 168 PHE A N 1
ATOM 1318 C CA . PHE A 1 168 ? 8.565 1.852 -26.249 1.00 91.62 168 PHE A CA 1
ATOM 1319 C C . PHE A 1 168 ? 9.159 0.557 -25.694 1.00 91.62 168 PHE A C 1
ATOM 1321 O O . PHE A 1 168 ? 10.348 0.302 -25.881 1.00 91.62 168 PHE A O 1
ATOM 1328 N N . ARG A 1 169 ? 8.333 -0.303 -25.092 1.00 91.00 169 ARG A N 1
ATOM 1329 C CA . ARG A 1 169 ? 8.729 -1.626 -24.603 1.00 91.00 169 ARG A CA 1
ATOM 1330 C C . ARG A 1 169 ? 9.342 -2.476 -25.708 1.00 91.00 169 ARG A C 1
ATOM 1332 O O . ARG A 1 169 ? 10.410 -3.045 -25.506 1.00 91.00 169 ARG A O 1
ATOM 1339 N N . ASP A 1 170 ? 8.713 -2.538 -26.875 1.00 91.31 170 ASP A N 1
ATOM 1340 C CA . ASP A 1 170 ? 9.196 -3.364 -27.986 1.00 91.31 170 ASP A CA 1
ATOM 1341 C C . ASP A 1 170 ? 10.525 -2.834 -28.550 1.00 91.31 170 ASP A C 1
ATOM 1343 O O . ASP A 1 170 ? 11.455 -3.604 -28.807 1.00 91.31 170 ASP A O 1
ATOM 1347 N N . ARG A 1 171 ? 10.674 -1.506 -28.636 1.00 89.12 171 ARG A N 1
ATOM 1348 C CA . ARG A 1 171 ? 11.947 -0.860 -28.987 1.00 89.12 171 ARG A CA 1
ATOM 1349 C C . ARG A 1 171 ? 13.036 -1.204 -27.978 1.00 89.12 171 ARG A C 1
ATOM 1351 O O . ARG A 1 171 ? 14.118 -1.630 -28.364 1.00 89.12 171 ARG A O 1
ATOM 1358 N N . VAL A 1 172 ? 12.754 -1.065 -26.692 1.00 88.75 172 VAL A N 1
ATOM 1359 C CA . VAL A 1 172 ? 13.698 -1.381 -25.618 1.00 88.75 172 VAL A CA 1
ATOM 1360 C C . VAL A 1 172 ? 14.082 -2.867 -25.632 1.00 88.75 172 VAL A C 1
ATOM 1362 O O . VAL A 1 172 ? 15.261 -3.197 -25.487 1.00 88.75 172 VAL A O 1
ATOM 1365 N N . ARG A 1 173 ? 13.125 -3.765 -25.891 1.00 89.31 173 ARG A N 1
ATOM 1366 C CA . ARG A 1 173 ? 13.369 -5.210 -26.029 1.00 89.31 173 ARG A CA 1
ATOM 1367 C C . ARG A 1 173 ? 14.289 -5.551 -27.196 1.00 89.31 173 ARG A C 1
ATOM 1369 O O . ARG A 1 173 ? 15.102 -6.459 -27.061 1.00 89.31 173 ARG A O 1
ATOM 1376 N N . SER A 1 174 ? 14.233 -4.810 -28.303 1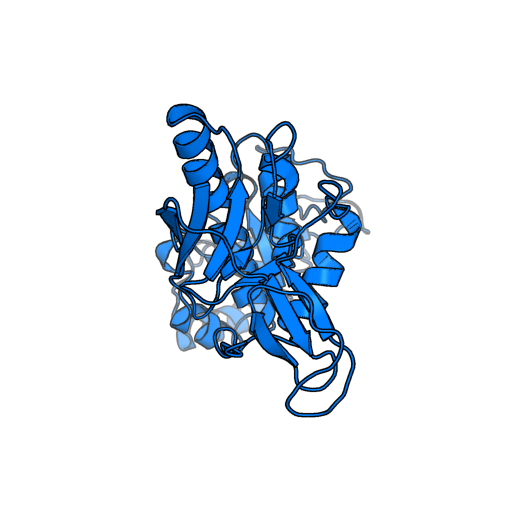.00 87.31 174 SER A N 1
ATOM 1377 C CA . SER A 1 174 ? 15.186 -5.005 -29.409 1.00 87.31 174 SER A CA 1
ATOM 1378 C C . SER A 1 174 ? 16.638 -4.668 -29.039 1.00 87.31 174 SER A C 1
ATOM 1380 O O . SER A 1 174 ? 17.558 -5.197 -29.656 1.00 87.31 174 SER A O 1
ATOM 1382 N N . VAL A 1 175 ? 16.851 -3.829 -28.017 1.00 87.38 175 VAL A N 1
ATOM 1383 C CA . VAL A 1 175 ? 18.187 -3.404 -27.565 1.00 87.38 175 VAL A CA 1
ATOM 1384 C C . VAL A 1 175 ? 18.695 -4.283 -26.421 1.00 87.38 175 VAL A C 1
ATOM 1386 O O . VAL A 1 175 ? 19.843 -4.719 -26.437 1.00 87.38 175 VAL A O 1
ATOM 1389 N N . TYR A 1 176 ? 17.847 -4.561 -25.428 1.00 86.44 176 TYR A N 1
ATOM 1390 C CA . TYR A 1 176 ? 18.248 -5.217 -24.176 1.00 86.44 176 TYR A CA 1
ATOM 1391 C C . TYR A 1 176 ? 17.711 -6.648 -24.008 1.00 86.44 176 TYR A C 1
ATOM 1393 O O . TYR A 1 176 ? 18.036 -7.318 -23.022 1.00 86.44 176 TYR A O 1
ATOM 1401 N N . GLY A 1 177 ? 16.910 -7.132 -24.960 1.00 86.56 177 GLY A N 1
ATOM 1402 C CA . GLY A 1 177 ? 16.186 -8.398 -24.872 1.00 86.56 177 GLY A CA 1
ATOM 1403 C C . GLY A 1 177 ? 14.944 -8.316 -23.980 1.00 86.56 177 GLY A C 1
ATOM 1404 O O . GLY A 1 177 ? 14.508 -7.242 -23.565 1.00 86.56 177 GLY A O 1
ATOM 1405 N N . ASN A 1 178 ? 14.369 -9.475 -23.661 1.00 87.25 178 ASN A N 1
ATOM 1406 C CA . ASN A 1 178 ? 13.218 -9.564 -22.762 1.00 87.25 178 ASN A CA 1
ATOM 1407 C C . ASN A 1 178 ? 13.663 -9.329 -21.313 1.00 87.25 178 ASN A C 1
ATOM 1409 O O . ASN A 1 178 ? 14.250 -10.209 -20.683 1.00 87.25 178 ASN A O 1
ATOM 1413 N N . LYS A 1 179 ? 13.406 -8.119 -20.819 1.00 90.25 179 LYS A N 1
ATOM 1414 C CA . LYS A 1 179 ? 13.701 -7.651 -19.460 1.00 90.25 179 LYS A CA 1
ATOM 1415 C C . LYS A 1 179 ? 12.418 -7.202 -18.780 1.00 90.25 179 LYS A C 1
ATOM 1417 O O . LYS A 1 179 ? 11.466 -6.858 -19.482 1.00 90.25 179 LYS A O 1
ATOM 1422 N N . GLU A 1 180 ? 12.427 -7.179 -17.447 1.00 91.88 180 GLU A N 1
ATOM 1423 C CA . GLU A 1 180 ? 11.350 -6.525 -16.701 1.00 91.88 180 GLU A CA 1
ATOM 1424 C C . GLU A 1 180 ? 11.246 -5.060 -17.127 1.00 91.88 180 GLU A C 1
ATOM 1426 O O . GLU A 1 180 ? 12.260 -4.382 -17.314 1.00 91.88 180 GLU A O 1
ATOM 1431 N N . PHE A 1 181 ? 10.022 -4.581 -17.274 1.00 93.94 181 PHE A N 1
ATOM 1432 C CA . PHE A 1 181 ? 9.708 -3.262 -17.785 1.00 93.94 181 PHE A CA 1
ATOM 1433 C C . PHE A 1 181 ? 8.815 -2.523 -16.793 1.00 93.94 181 PHE A C 1
ATOM 1435 O O . PHE A 1 181 ? 7.630 -2.826 -16.656 1.00 93.94 181 PHE A O 1
ATOM 1442 N N . LEU A 1 182 ? 9.409 -1.574 -16.075 1.00 95.50 182 LEU A N 1
ATOM 1443 C CA . LEU A 1 182 ? 8.776 -0.804 -15.015 1.00 95.50 182 LEU A CA 1
ATOM 1444 C C . LEU A 1 182 ? 8.645 0.667 -15.411 1.00 95.50 182 LEU A C 1
ATOM 1446 O O . LEU A 1 182 ? 9.443 1.192 -16.190 1.00 95.50 182 LEU A O 1
ATOM 1450 N N . VAL A 1 183 ? 7.670 1.354 -14.822 1.00 95.50 183 VAL A N 1
ATOM 1451 C CA . VAL A 1 183 ? 7.424 2.784 -15.056 1.00 95.50 183 VAL A CA 1
ATOM 1452 C C . VAL A 1 183 ? 7.432 3.558 -13.742 1.00 95.50 183 VAL A C 1
ATOM 1454 O O . VAL A 1 183 ? 6.824 3.127 -12.765 1.00 95.50 183 VAL A O 1
ATOM 1457 N N . MET A 1 184 ? 8.106 4.709 -13.712 1.00 95.00 184 MET A N 1
ATOM 1458 C CA .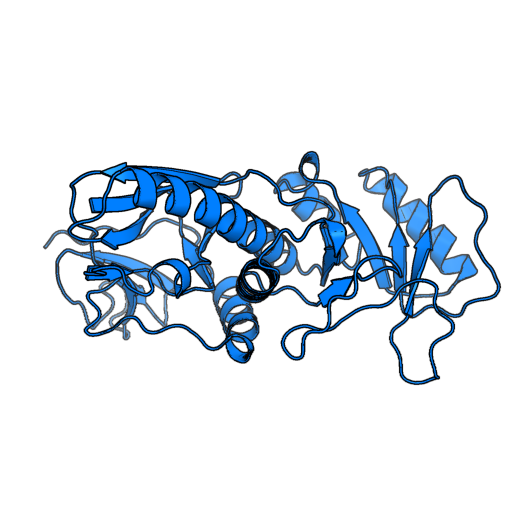 MET A 1 184 ? 8.016 5.652 -12.595 1.00 95.00 184 MET A CA 1
ATOM 1459 C C . MET A 1 184 ? 6.681 6.396 -12.652 1.00 95.00 184 MET A C 1
ATOM 1461 O O . MET A 1 184 ? 6.377 7.025 -13.664 1.00 95.00 184 MET A O 1
ATOM 1465 N N . LEU A 1 185 ? 5.903 6.315 -11.574 1.00 94.50 185 LEU A N 1
ATOM 1466 C CA . LEU A 1 185 ? 4.612 6.981 -11.436 1.00 94.50 185 LEU A CA 1
ATOM 1467 C C . LEU A 1 185 ? 4.661 8.013 -10.313 1.00 94.50 185 LEU A C 1
ATOM 1469 O O . LEU A 1 185 ? 5.046 7.703 -9.180 1.00 94.50 185 LEU A O 1
ATOM 1473 N N . ASP A 1 186 ? 4.210 9.217 -10.648 1.00 91.94 186 ASP A N 1
ATOM 1474 C CA . ASP A 1 186 ? 3.968 10.295 -9.701 1.00 91.94 186 ASP A CA 1
ATOM 1475 C C . ASP A 1 186 ? 2.642 10.104 -8.948 1.00 91.94 186 ASP A C 1
ATOM 1477 O O . ASP A 1 186 ? 1.839 9.204 -9.222 1.00 91.94 186 ASP A O 1
ATOM 1481 N N . SER A 1 187 ? 2.393 10.987 -7.984 1.00 89.88 187 SER A N 1
ATOM 1482 C CA . SER A 1 187 ? 1.179 10.955 -7.169 1.00 89.88 187 SER A CA 1
ATOM 1483 C C . SER A 1 187 ? -0.111 11.108 -7.992 1.00 89.88 187 SER A C 1
ATOM 1485 O O . SER A 1 187 ? -1.137 10.522 -7.636 1.00 89.88 187 SER A O 1
ATOM 1487 N N . ALA A 1 188 ? -0.075 11.850 -9.103 1.00 88.94 188 ALA A N 1
ATOM 1488 C CA . ALA A 1 188 ? -1.228 12.084 -9.972 1.00 88.94 188 ALA A CA 1
ATOM 1489 C C . ALA A 1 188 ? -1.603 10.860 -10.825 1.00 88.94 188 ALA A C 1
ATOM 1491 O O . ALA A 1 188 ? -2.783 10.692 -11.163 1.00 88.94 188 ALA A O 1
ATOM 1492 N N . SER A 1 189 ? -0.624 10.012 -11.141 1.00 90.56 189 SER A N 1
ATOM 1493 C CA . SER A 1 189 ? -0.784 8.801 -11.953 1.00 90.56 189 SER A CA 1
ATOM 1494 C C . SER A 1 189 ? -1.214 7.575 -11.140 1.00 90.56 189 SER A C 1
ATOM 1496 O O . SER A 1 189 ? -1.640 6.574 -11.712 1.00 90.56 189 SER A O 1
ATOM 1498 N N . LEU A 1 190 ? -1.169 7.638 -9.805 1.00 90.31 190 LEU A N 1
ATOM 1499 C CA . LEU A 1 190 ? -1.591 6.557 -8.900 1.00 90.31 190 LEU A CA 1
ATOM 1500 C C . LEU A 1 190 ? -3.112 6.536 -8.679 1.00 90.31 190 LEU A C 1
ATOM 1502 O O . LEU A 1 190 ? -3.609 6.579 -7.551 1.00 90.31 190 LEU A O 1
ATOM 1506 N N . LYS A 1 191 ? -3.858 6.470 -9.784 1.00 90.12 191 LYS A N 1
ATOM 1507 C CA . LYS A 1 191 ? -5.319 6.323 -9.816 1.00 90.12 191 LYS A CA 1
ATOM 1508 C C . LYS A 1 191 ? -5.695 4.926 -10.275 1.00 90.12 191 LYS A C 1
ATOM 1510 O O . LYS A 1 191 ? -4.948 4.290 -11.017 1.00 90.12 191 LYS A O 1
ATOM 1515 N N . ARG A 1 192 ? -6.874 4.467 -9.858 1.00 89.69 192 ARG A N 1
ATOM 1516 C CA . ARG A 1 192 ? -7.375 3.127 -10.172 1.00 89.69 192 ARG A CA 1
ATOM 1517 C C . ARG A 1 192 ? -7.354 2.850 -11.674 1.00 89.69 192 ARG A C 1
ATOM 1519 O O . ARG A 1 192 ? -6.814 1.830 -12.082 1.00 89.69 192 ARG A O 1
ATOM 1526 N N . GLU A 1 193 ? -7.925 3.753 -12.463 1.00 90.38 193 GLU A N 1
ATOM 1527 C CA . GLU A 1 193 ? -8.117 3.575 -13.904 1.00 90.38 193 GLU A CA 1
ATOM 1528 C C . GLU A 1 193 ? -6.764 3.417 -14.610 1.00 90.38 193 GLU A C 1
ATOM 1530 O O . GLU A 1 193 ? -6.565 2.481 -15.377 1.00 90.38 193 GLU A O 1
ATOM 1535 N N . ILE A 1 194 ? -5.797 4.265 -14.248 1.00 90.12 194 ILE A N 1
ATOM 1536 C CA . ILE A 1 194 ? -4.433 4.218 -14.784 1.00 90.12 194 ILE A CA 1
ATOM 1537 C C . ILE A 1 194 ? -3.738 2.907 -14.389 1.00 90.12 194 ILE A C 1
ATOM 1539 O O . ILE A 1 194 ? -3.171 2.224 -15.237 1.00 90.12 194 ILE A O 1
ATOM 1543 N N . ILE A 1 195 ? -3.788 2.525 -13.110 1.00 90.31 195 ILE A N 1
ATOM 1544 C CA . ILE A 1 195 ? -3.148 1.294 -12.616 1.00 90.31 195 ILE A CA 1
ATOM 1545 C C . ILE A 1 195 ? -3.727 0.053 -13.320 1.00 90.31 195 ILE A C 1
ATOM 1547 O O . ILE A 1 195 ? -2.974 -0.835 -13.729 1.00 90.31 195 ILE A O 1
ATOM 1551 N N . GLU A 1 196 ? -5.050 -0.006 -13.497 1.00 90.69 196 GLU A N 1
ATOM 1552 C CA . GLU A 1 196 ? -5.729 -1.094 -14.208 1.00 90.69 196 GLU A CA 1
ATOM 1553 C C . GLU A 1 196 ? -5.313 -1.150 -15.690 1.00 90.69 196 GLU A C 1
ATOM 1555 O O . GLU A 1 196 ? -5.003 -2.234 -16.195 1.00 90.69 196 GLU A O 1
ATOM 1560 N N . GLU A 1 197 ? -5.226 -0.008 -16.377 1.00 90.06 197 GLU A N 1
ATOM 1561 C CA . GLU A 1 197 ? -4.786 0.073 -17.779 1.00 90.06 197 GLU A CA 1
ATOM 1562 C C . GLU A 1 197 ? -3.343 -0.414 -17.984 1.00 90.06 197 GLU A C 1
ATOM 1564 O O . GLU A 1 197 ? -3.042 -1.080 -18.983 1.00 90.06 197 GLU A O 1
ATOM 1569 N N . LEU A 1 198 ? -2.457 -0.132 -17.026 1.00 90.00 198 LEU A N 1
ATOM 1570 C CA . LEU A 1 198 ? -1.040 -0.494 -17.090 1.00 90.00 198 LEU A CA 1
ATOM 1571 C C . LEU A 1 198 ? -0.773 -1.994 -16.887 1.00 90.00 198 LEU A C 1
ATOM 1573 O O . LEU A 1 198 ? 0.211 -2.505 -17.425 1.00 90.00 198 LEU A O 1
ATOM 1577 N N . SER A 1 199 ? -1.646 -2.708 -16.168 1.00 88.75 199 SER A N 1
ATOM 1578 C CA . SER A 1 199 ? -1.455 -4.113 -15.751 1.00 88.75 199 SER A CA 1
ATOM 1579 C C . SER A 1 199 ? -1.105 -5.100 -16.875 1.00 88.75 199 SER A C 1
ATOM 1581 O O . SER A 1 199 ? -0.403 -6.079 -16.646 1.00 88.75 199 SER A O 1
ATOM 1583 N N . ASN A 1 200 ? -1.555 -4.839 -18.105 1.00 85.62 200 ASN A N 1
ATOM 1584 C CA . ASN A 1 200 ? -1.313 -5.707 -19.266 1.00 85.62 200 ASN A CA 1
ATOM 1585 C C . ASN A 1 200 ? -0.167 -5.219 -20.172 1.00 85.62 200 ASN A C 1
ATOM 1587 O O . ASN A 1 200 ? 0.077 -5.778 -21.246 1.00 85.62 200 ASN A O 1
ATOM 1591 N N . VAL A 1 201 ? 0.498 -4.131 -19.790 1.00 91.44 201 VAL A N 1
ATOM 1592 C CA . VAL A 1 201 ? 1.466 -3.415 -20.628 1.00 91.44 201 VAL A CA 1
ATOM 1593 C C . VAL A 1 201 ? 2.863 -3.478 -20.025 1.00 91.44 201 VAL A C 1
ATOM 1595 O O . VAL A 1 201 ? 3.832 -3.716 -20.757 1.00 91.44 201 VAL A O 1
ATOM 1598 N N . ILE A 1 202 ? 2.950 -3.289 -18.710 1.00 94.81 202 ILE A N 1
ATOM 1599 C CA . ILE A 1 202 ? 4.195 -3.191 -17.947 1.00 94.81 202 ILE A CA 1
ATOM 1600 C C . ILE A 1 202 ? 4.254 -4.288 -16.880 1.00 94.81 202 ILE A C 1
ATOM 1602 O O . ILE A 1 202 ? 3.223 -4.805 -16.463 1.00 94.81 202 ILE A O 1
ATOM 1606 N N . ASP A 1 203 ? 5.458 -4.624 -16.426 1.00 95.50 203 ASP A N 1
ATOM 1607 C CA . ASP A 1 203 ? 5.673 -5.650 -15.399 1.00 95.50 203 ASP A CA 1
ATOM 1608 C C . ASP A 1 203 ? 5.582 -5.065 -13.977 1.00 95.50 203 ASP A C 1
ATOM 1610 O O . ASP A 1 203 ? 5.363 -5.783 -12.999 1.00 95.50 203 ASP A O 1
ATOM 1614 N N . GLY A 1 204 ? 5.742 -3.746 -13.833 1.00 96.38 204 GLY A N 1
ATOM 1615 C CA . GLY A 1 204 ? 5.648 -3.091 -12.536 1.00 96.38 204 GLY A CA 1
ATOM 1616 C C . GLY A 1 204 ? 5.735 -1.573 -12.570 1.00 96.38 204 GLY A C 1
ATOM 1617 O O . GLY A 1 204 ? 5.905 -0.955 -13.617 1.00 96.38 204 GLY A O 1
ATOM 1618 N N . ILE A 1 205 ? 5.647 -0.969 -11.392 1.00 96.69 205 ILE A N 1
ATOM 1619 C CA . ILE A 1 205 ? 5.733 0.477 -11.197 1.00 96.69 205 ILE A CA 1
ATOM 1620 C C . ILE A 1 205 ? 6.762 0.832 -10.126 1.00 96.69 205 ILE A C 1
ATOM 1622 O O . ILE A 1 205 ? 7.075 0.035 -9.237 1.00 96.69 205 ILE A O 1
ATOM 1626 N N . VAL A 1 206 ? 7.254 2.063 -10.196 1.00 96.19 206 VAL A N 1
ATOM 1627 C CA . VAL A 1 206 ? 8.056 2.702 -9.154 1.00 96.19 206 VAL A CA 1
ATOM 1628 C C . VAL A 1 206 ? 7.289 3.923 -8.655 1.00 96.19 206 VAL A C 1
ATOM 1630 O O . VAL A 1 206 ? 7.075 4.861 -9.416 1.00 96.19 206 VAL A O 1
ATOM 1633 N N . ILE A 1 207 ? 6.877 3.923 -7.389 1.00 96.06 207 ILE A N 1
ATOM 1634 C CA . ILE A 1 207 ? 6.179 5.056 -6.766 1.00 96.06 207 ILE A CA 1
ATOM 1635 C C . ILE A 1 207 ? 7.208 6.126 -6.403 1.00 96.06 207 ILE A C 1
ATOM 1637 O O . ILE A 1 207 ? 8.068 5.882 -5.553 1.00 96.06 207 ILE A O 1
ATOM 1641 N N . THR A 1 208 ? 7.129 7.300 -7.029 1.00 94.19 208 THR A N 1
ATOM 1642 C CA . THR A 1 208 ? 8.088 8.398 -6.800 1.00 94.19 208 THR A CA 1
ATOM 1643 C C . THR A 1 208 ? 7.617 9.415 -5.772 1.00 94.19 208 THR A C 1
ATOM 1645 O O . THR A 1 208 ? 8.432 10.150 -5.225 1.00 94.19 208 THR A O 1
ATOM 1648 N N . GLU A 1 209 ? 6.315 9.442 -5.492 1.00 93.88 209 GLU A N 1
ATOM 1649 C CA . GLU A 1 209 ? 5.685 10.324 -4.515 1.00 93.88 209 GLU A CA 1
ATOM 1650 C C . GLU A 1 209 ? 4.511 9.611 -3.843 1.00 93.88 209 GLU A C 1
ATOM 1652 O O . GLU A 1 209 ? 3.773 8.863 -4.486 1.00 93.88 209 GLU A O 1
ATOM 1657 N N . ILE A 1 210 ? 4.304 9.862 -2.549 1.00 93.88 210 ILE A N 1
ATOM 1658 C CA . ILE A 1 210 ? 3.179 9.277 -1.814 1.00 93.88 210 ILE A CA 1
ATOM 1659 C C . ILE A 1 210 ? 1.898 10.038 -2.183 1.00 93.88 210 ILE A C 1
ATOM 1661 O O . ILE A 1 210 ? 1.806 11.237 -1.902 1.00 93.88 210 ILE A O 1
ATOM 1665 N N . PRO A 1 211 ? 0.888 9.377 -2.775 1.00 93.50 211 PRO A N 1
ATOM 1666 C CA . PRO A 1 211 ? -0.334 10.056 -3.177 1.00 93.50 211 PRO A CA 1
ATOM 1667 C C . PRO A 1 211 ? -1.179 10.423 -1.951 1.00 93.50 211 PRO A C 1
ATOM 1669 O O . PRO A 1 211 ? -1.151 9.736 -0.936 1.00 93.50 211 PRO A O 1
ATOM 1672 N N . SER A 1 212 ? -1.981 11.485 -2.035 1.00 93.44 212 SER A N 1
ATOM 1673 C CA . SER A 1 212 ? -2.942 11.844 -0.981 1.00 93.44 212 SER A CA 1
ATOM 1674 C C . SER A 1 212 ? -4.330 11.293 -1.313 1.00 93.44 212 SER A C 1
ATOM 1676 O O . SER A 1 212 ? -5.239 12.043 -1.667 1.00 93.44 212 SER A O 1
ATOM 1678 N N . ILE A 1 213 ? -4.495 9.975 -1.198 1.00 94.75 213 ILE A N 1
ATOM 1679 C CA . ILE A 1 213 ? -5.725 9.251 -1.579 1.00 94.75 213 ILE A CA 1
ATOM 1680 C C . ILE A 1 213 ? -6.582 8.836 -0.380 1.00 94.75 213 ILE A C 1
ATOM 1682 O O . ILE A 1 213 ? -7.496 8.033 -0.526 1.00 94.75 213 ILE A O 1
ATOM 1686 N N . VAL A 1 214 ? -6.302 9.358 0.813 1.00 96.62 214 VAL A N 1
ATOM 1687 C CA . VAL A 1 214 ? -7.020 8.989 2.039 1.00 96.62 214 VAL A CA 1
ATOM 1688 C C . VAL A 1 214 ? -7.488 10.231 2.774 1.00 96.62 214 VAL A C 1
ATOM 1690 O O . VAL A 1 214 ? -6.737 11.192 2.947 1.00 96.62 214 VAL A O 1
ATOM 1693 N N . SER A 1 215 ? -8.726 10.186 3.258 1.00 97.25 215 SER A N 1
ATOM 1694 C CA . SER A 1 215 ? -9.247 11.131 4.240 1.00 97.25 215 SER A CA 1
ATOM 1695 C C . SER A 1 215 ? -9.658 10.372 5.496 1.00 97.25 215 SER A C 1
ATOM 1697 O O . SER A 1 215 ? -10.401 9.391 5.427 1.00 97.25 215 SER A O 1
ATOM 1699 N N . LEU A 1 216 ? -9.149 10.828 6.637 1.00 97.81 216 LEU A N 1
ATOM 1700 C CA . LEU A 1 216 ? -9.485 10.318 7.960 1.00 97.81 216 LEU A CA 1
ATOM 1701 C C . LEU A 1 216 ? -10.355 11.346 8.675 1.00 97.81 216 LEU A C 1
ATOM 1703 O O . LEU A 1 216 ? -10.193 12.549 8.464 1.00 97.81 216 LEU A O 1
ATOM 1707 N N . ASP A 1 217 ? -11.243 10.862 9.526 1.00 96.50 217 ASP A N 1
ATOM 1708 C CA . ASP A 1 217 ? -12.097 11.688 10.374 1.00 96.50 217 ASP A CA 1
ATOM 1709 C C . ASP A 1 217 ? -12.254 11.008 11.740 1.00 96.50 217 ASP A C 1
ATOM 1711 O O . ASP A 1 217 ? -11.822 9.860 11.926 1.00 96.50 217 ASP A O 1
ATOM 1715 N N . PHE A 1 218 ? -12.804 11.731 12.709 1.00 96.19 218 PHE A N 1
ATOM 1716 C CA . PHE A 1 218 ? -12.970 11.231 14.066 1.00 96.19 218 PHE A CA 1
ATOM 1717 C C . PHE A 1 218 ? -14.254 11.724 14.727 1.00 96.19 218 PHE A C 1
ATOM 1719 O O . PHE A 1 218 ? -14.753 12.806 14.428 1.00 96.19 218 PHE A O 1
ATOM 1726 N N . ASP A 1 219 ? -14.777 10.926 15.654 1.00 94.62 219 ASP A N 1
ATOM 1727 C CA . ASP A 1 219 ? -15.960 11.257 16.445 1.00 94.62 219 ASP A CA 1
ATOM 1728 C C . ASP A 1 219 ? -15.963 10.558 17.817 1.00 94.62 219 ASP A C 1
ATOM 1730 O O . ASP A 1 219 ? -15.077 9.771 18.155 1.00 94.62 219 ASP A O 1
ATOM 1734 N N . GLU A 1 220 ? -16.972 10.862 18.634 1.00 93.19 220 GLU A N 1
ATOM 1735 C CA . GLU A 1 220 ? -17.124 10.304 19.985 1.00 93.19 220 GLU A CA 1
ATOM 1736 C C . GLU A 1 220 ? -17.906 8.981 20.027 1.00 93.19 220 GLU A C 1
ATOM 1738 O O . GLU A 1 220 ? -18.189 8.461 21.109 1.00 93.19 220 GLU A O 1
ATOM 1743 N N . TYR A 1 221 ? -18.266 8.406 18.874 1.00 91.50 221 TYR A N 1
ATOM 1744 C CA . TYR A 1 221 ? -18.953 7.117 18.850 1.00 91.50 221 TYR A CA 1
ATOM 1745 C C . TYR A 1 221 ? -17.985 5.976 19.176 1.00 91.50 221 TYR A C 1
ATOM 1747 O O . TYR A 1 221 ? -16.771 6.085 19.014 1.00 91.50 221 TYR A O 1
ATOM 1755 N N . ARG A 1 222 ? -18.525 4.841 19.625 1.00 89.81 222 ARG A N 1
ATOM 1756 C CA . ARG A 1 222 ? -17.737 3.612 19.791 1.00 89.81 222 ARG A CA 1
ATOM 1757 C C . ARG A 1 222 ? -17.521 2.944 18.437 1.00 89.81 222 ARG A C 1
ATOM 1759 O O . ARG A 1 222 ? -18.394 2.990 17.567 1.00 89.81 222 ARG A O 1
ATOM 1766 N N . ALA A 1 223 ? -16.369 2.308 18.248 1.00 90.25 223 ALA A N 1
ATOM 1767 C CA . ALA A 1 223 ? -16.159 1.458 17.086 1.00 90.25 223 ALA A CA 1
ATOM 1768 C C . ALA A 1 223 ? -16.908 0.138 17.300 1.00 90.25 223 ALA A C 1
ATOM 1770 O O . ALA A 1 223 ? -16.840 -0.461 18.377 1.00 90.25 223 ALA A O 1
ATOM 1771 N N . PHE A 1 224 ? -17.607 -0.354 16.284 1.00 89.56 224 PHE A N 1
ATOM 1772 C CA . PHE A 1 224 ? -18.135 -1.713 16.324 1.00 89.56 224 PHE A CA 1
ATOM 1773 C C . PHE A 1 224 ? -17.006 -2.733 16.147 1.00 89.56 224 PHE A C 1
ATOM 1775 O O . PHE A 1 224 ? -15.911 -2.429 15.666 1.00 89.56 224 PHE A O 1
ATOM 1782 N N . SER A 1 225 ? -17.269 -3.966 16.565 1.00 90.62 225 SER A N 1
ATOM 1783 C CA . SER A 1 225 ? -16.394 -5.088 16.251 1.00 90.62 225 SER A CA 1
ATOM 1784 C C . SER A 1 225 ? -16.701 -5.576 14.835 1.00 90.62 225 SER A C 1
ATOM 1786 O O . SER A 1 225 ? -17.863 -5.709 14.453 1.00 90.62 225 SER A O 1
ATOM 1788 N N . VAL A 1 226 ? -15.659 -5.870 14.063 1.00 90.56 226 VAL A N 1
ATOM 1789 C CA . VAL A 1 226 ? -15.755 -6.352 12.684 1.00 90.56 226 VAL A CA 1
ATOM 1790 C C . VAL A 1 226 ? -15.122 -7.730 12.594 1.00 90.56 226 VAL A C 1
ATOM 1792 O O . VAL A 1 226 ? -13.973 -7.927 12.998 1.00 90.56 226 VAL A O 1
ATOM 1795 N N . PHE A 1 227 ? -15.850 -8.686 12.026 1.00 90.75 227 PHE A N 1
ATOM 1796 C CA . PHE A 1 227 ? -15.411 -10.069 11.880 1.00 90.75 227 PHE A CA 1
ATOM 1797 C C . PHE A 1 227 ? -15.563 -10.550 10.442 1.00 90.75 227 PHE A C 1
ATOM 1799 O O . PHE A 1 227 ? -16.628 -10.395 9.849 1.00 90.75 227 PHE A O 1
ATOM 1806 N N . ARG A 1 228 ? -14.539 -11.219 9.906 1.00 88.81 228 ARG A N 1
ATOM 1807 C CA . ARG A 1 228 ? -14.565 -11.800 8.561 1.00 88.81 228 ARG A CA 1
ATOM 1808 C C . ARG A 1 228 ? -14.816 -13.294 8.591 1.00 88.81 228 ARG A C 1
ATOM 1810 O O . ARG A 1 228 ? -14.160 -14.026 9.331 1.00 88.81 228 ARG A O 1
ATOM 1817 N N . CYS A 1 229 ? -15.701 -13.781 7.734 1.00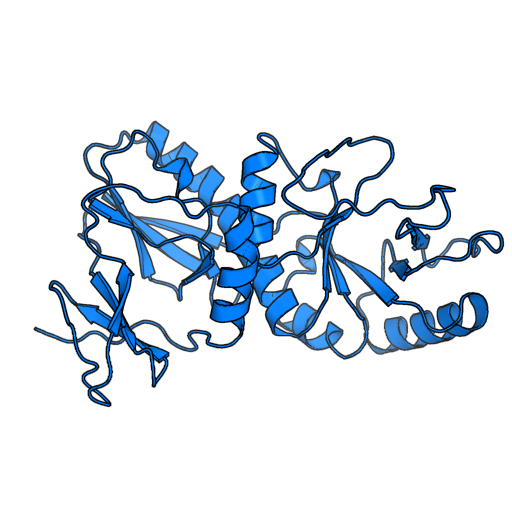 89.81 229 CYS A N 1
ATOM 1818 C CA . CYS A 1 229 ? -15.818 -15.216 7.507 1.00 89.81 229 CYS A CA 1
ATOM 1819 C C . CYS A 1 229 ? -14.626 -15.768 6.727 1.00 89.81 229 CYS A C 1
ATOM 1821 O O . CYS A 1 229 ? -14.320 -15.277 5.649 1.00 89.81 229 CYS A O 1
ATOM 1823 N N . VAL A 1 230 ? -14.015 -16.843 7.231 1.00 88.50 230 VAL A N 1
ATOM 1824 C CA . VAL A 1 230 ? -12.871 -17.498 6.567 1.00 88.50 230 VAL A CA 1
ATOM 1825 C C . VAL A 1 230 ? -13.244 -18.255 5.288 1.00 88.50 230 VAL A C 1
ATOM 1827 O O . VAL A 1 230 ? -12.359 -18.645 4.547 1.00 88.50 230 VAL A O 1
ATOM 1830 N N . ASN A 1 231 ? -14.537 -18.503 5.056 1.00 88.25 231 ASN A N 1
ATOM 1831 C CA . ASN A 1 231 ? -15.023 -19.250 3.895 1.00 88.25 231 ASN A CA 1
ATOM 1832 C C . ASN A 1 231 ? -15.639 -18.320 2.843 1.00 88.25 231 ASN A C 1
ATOM 1834 O O . ASN A 1 231 ? -15.244 -18.327 1.686 1.00 88.25 231 ASN A O 1
ATOM 1838 N N . CYS A 1 232 ? -16.610 -17.487 3.238 1.00 86.25 232 CYS A N 1
ATOM 1839 C CA . CYS A 1 232 ? -17.29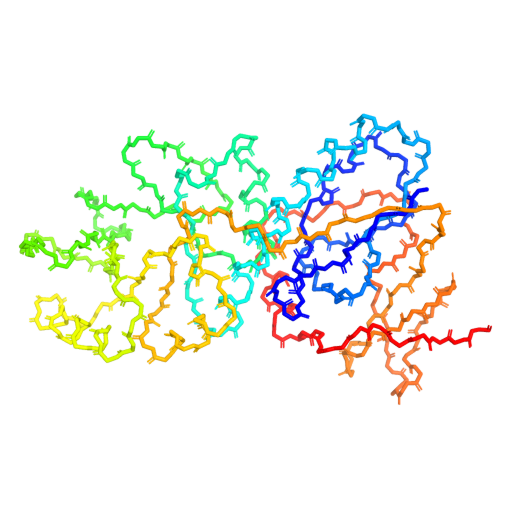8 -16.610 2.289 1.00 86.25 232 CYS A CA 1
AT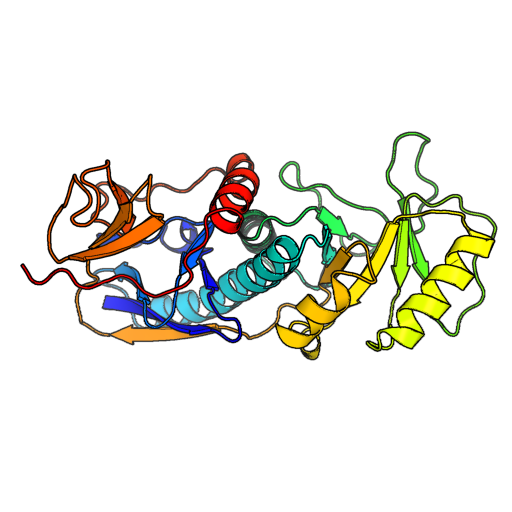OM 1840 C C . CYS A 1 232 ? -16.701 -15.200 2.184 1.00 86.25 232 CYS A C 1
ATOM 1842 O O . CYS A 1 232 ? -17.235 -14.405 1.416 1.00 86.25 232 CYS A O 1
ATOM 1844 N N . TYR A 1 233 ? -15.682 -14.865 2.988 1.00 82.88 233 TYR A N 1
ATOM 1845 C CA . TYR A 1 233 ? -14.995 -13.560 3.012 1.00 82.88 233 TYR A CA 1
ATOM 1846 C C . TYR A 1 233 ? -15.920 -12.339 3.136 1.00 82.88 233 TYR A C 1
ATOM 1848 O O . TYR A 1 233 ? -15.573 -11.227 2.760 1.00 82.88 233 TYR A O 1
ATOM 1856 N N . VAL A 1 234 ? -17.107 -12.548 3.710 1.00 85.50 234 VAL A N 1
ATOM 1857 C CA . VAL A 1 234 ? -18.027 -11.471 4.078 1.00 85.50 234 VAL A CA 1
ATOM 1858 C C . VAL A 1 234 ? -17.661 -11.001 5.477 1.00 85.50 234 VAL A C 1
ATOM 1860 O O . VAL A 1 234 ? -17.468 -11.829 6.376 1.00 85.50 234 VAL A O 1
ATOM 1863 N N . ASP A 1 235 ? -17.583 -9.688 5.643 1.00 87.75 235 ASP A N 1
ATOM 1864 C CA . ASP A 1 235 ? -17.407 -9.049 6.937 1.00 87.75 235 ASP A CA 1
ATOM 1865 C C . ASP A 1 235 ? -18.746 -8.716 7.580 1.00 87.75 235 ASP A C 1
ATOM 1867 O O . ASP A 1 235 ? -19.728 -8.398 6.904 1.00 87.75 235 ASP A O 1
ATOM 1871 N N . PHE A 1 236 ? -18.759 -8.780 8.901 1.00 89.19 236 PHE A N 1
ATOM 1872 C CA . PHE A 1 236 ? -19.918 -8.509 9.728 1.00 89.19 236 PHE A CA 1
ATOM 1873 C C . PHE A 1 236 ? -19.544 -7.534 10.829 1.00 89.19 236 PHE A C 1
ATOM 1875 O O . PHE A 1 236 ? -18.533 -7.735 11.504 1.00 89.19 236 PHE A O 1
ATOM 1882 N N . GLU A 1 237 ? -20.371 -6.513 11.001 1.00 90.00 237 GLU A N 1
ATOM 1883 C CA . GLU A 1 237 ? -20.237 -5.497 12.039 1.00 90.00 237 GLU A CA 1
ATOM 1884 C C . GLU A 1 237 ? -21.252 -5.764 13.156 1.00 90.00 237 GLU A C 1
ATOM 1886 O O . GLU A 1 237 ? -22.413 -6.080 12.883 1.00 90.00 237 GLU A O 1
ATOM 1891 N N . THR A 1 238 ? -20.799 -5.704 14.409 1.00 89.69 238 THR A N 1
ATOM 1892 C CA . THR A 1 238 ? -21.610 -6.016 15.594 1.00 89.69 238 THR A CA 1
ATOM 1893 C C . THR A 1 238 ? -21.066 -5.324 16.847 1.00 89.69 238 THR A C 1
ATOM 1895 O O . THR A 1 238 ? -19.872 -5.032 16.952 1.00 89.69 238 THR A O 1
ATOM 1898 N N . GLU A 1 239 ? -21.930 -5.067 17.830 1.00 85.75 239 GLU A N 1
ATOM 1899 C CA . GLU A 1 239 ? -21.516 -4.556 19.144 1.00 85.75 239 GLU A CA 1
ATOM 1900 C C . GLU A 1 239 ? -20.740 -5.601 19.961 1.00 85.75 239 GLU A C 1
ATOM 1902 O O . GLU A 1 239 ? -19.828 -5.246 20.713 1.00 85.75 239 GLU A O 1
ATOM 1907 N N . GLY A 1 240 ? -21.072 -6.885 19.789 1.00 84.56 240 GLY A N 1
ATOM 1908 C CA . GLY A 1 240 ? -20.550 -7.996 20.586 1.00 84.56 240 GLY A CA 1
ATOM 1909 C C . GLY A 1 240 ? -19.557 -8.896 19.850 1.00 84.56 240 GLY A C 1
ATOM 1910 O O . GLY A 1 240 ? -19.047 -8.577 18.779 1.00 84.56 240 GLY A O 1
ATOM 1911 N N . GLU A 1 241 ? -19.265 -10.056 20.442 1.00 86.00 241 GLU A N 1
ATOM 1912 C CA . GLU A 1 241 ? -18.483 -11.100 19.779 1.00 86.00 241 GLU A CA 1
ATOM 1913 C C . GLU A 1 241 ? -19.375 -12.082 19.020 1.00 86.00 241 GLU A C 1
ATOM 1915 O O . GLU A 1 241 ? -20.363 -12.596 19.543 1.00 86.00 241 GLU A O 1
ATOM 1920 N N . ILE A 1 242 ? -18.951 -12.437 17.807 1.00 89.19 242 ILE A N 1
ATOM 1921 C CA . ILE A 1 242 ? -19.567 -13.496 17.006 1.00 89.19 242 ILE A CA 1
ATOM 1922 C C . ILE A 1 242 ? -18.512 -14.521 16.588 1.00 89.19 242 ILE A C 1
ATOM 1924 O O . ILE A 1 242 ? -17.414 -14.185 16.148 1.00 89.19 242 ILE A O 1
ATOM 1928 N N . ARG A 1 243 ? -18.842 -15.811 16.725 1.00 87.88 243 ARG A N 1
ATOM 1929 C CA . ARG A 1 243 ? -17.901 -16.917 16.444 1.00 87.88 243 ARG A CA 1
ATOM 1930 C C . ARG A 1 243 ? -18.142 -17.608 15.103 1.00 87.88 243 ARG A C 1
ATOM 1932 O O . ARG A 1 243 ? -17.203 -18.159 14.523 1.00 87.88 243 ARG A O 1
ATOM 1939 N N . LYS A 1 244 ? -19.388 -17.601 14.617 1.00 93.50 244 LYS A N 1
ATOM 1940 C CA . LYS A 1 244 ? -19.817 -18.288 13.392 1.00 93.50 244 LYS A CA 1
ATOM 1941 C C . LYS A 1 244 ? -20.457 -17.317 12.412 1.00 93.50 244 LYS A C 1
ATOM 1943 O O . LYS A 1 244 ? -21.174 -16.407 12.810 1.00 93.50 244 LYS A O 1
ATOM 1948 N N . CYS A 1 245 ? -20.202 -17.538 11.129 1.00 91.62 245 CYS A N 1
ATOM 1949 C CA . CYS A 1 245 ? -20.743 -16.743 10.043 1.00 91.62 245 CYS A CA 1
ATOM 1950 C C . CYS A 1 245 ? -22.260 -16.951 9.928 1.00 91.62 245 CYS A C 1
ATOM 1952 O O . CYS A 1 245 ? -22.677 -18.089 9.705 1.00 91.62 245 CYS A O 1
ATOM 1954 N N . PRO A 1 246 ? -23.075 -15.882 9.964 1.00 90.56 246 PRO A N 1
ATOM 1955 C CA . PRO A 1 246 ? -24.524 -15.997 9.779 1.00 90.56 246 PRO A CA 1
ATOM 1956 C C . PRO A 1 246 ? -24.935 -16.565 8.416 1.00 90.56 246 PRO A C 1
ATOM 1958 O O . PRO A 1 246 ? -26.013 -17.127 8.280 1.00 90.56 246 PRO A O 1
ATOM 1961 N N . ARG A 1 247 ? -24.082 -16.420 7.391 1.00 89.69 247 ARG A N 1
ATOM 1962 C CA . ARG A 1 247 ? -24.379 -16.855 6.018 1.00 89.69 247 ARG A CA 1
ATOM 1963 C C . ARG A 1 247 ? -24.076 -18.333 5.767 1.00 89.69 247 ARG A C 1
ATOM 1965 O O . ARG A 1 247 ? -24.814 -18.974 5.033 1.00 89.69 247 ARG A O 1
ATOM 1972 N N . CYS A 1 248 ? -22.968 -18.853 6.298 1.00 92.44 248 CYS A N 1
ATOM 1973 C CA . CYS A 1 248 ? -22.479 -20.199 5.956 1.00 92.44 248 CYS A CA 1
ATOM 1974 C C . CYS A 1 248 ? -22.076 -21.064 7.160 1.00 92.44 248 CYS A C 1
ATOM 1976 O O . CYS A 1 248 ? -21.600 -22.180 6.978 1.00 92.44 248 CYS A O 1
ATOM 1978 N N . GLY A 1 249 ? -22.206 -20.566 8.392 1.00 93.06 249 GLY A N 1
ATOM 1979 C CA . GLY A 1 249 ? -21.877 -21.306 9.615 1.00 93.06 249 GLY A CA 1
ATOM 1980 C C . GLY A 1 249 ? -20.379 -21.502 9.896 1.00 93.06 249 GLY A C 1
ATOM 1981 O O . GLY A 1 249 ? -20.028 -21.940 10.993 1.00 93.06 249 GLY A O 1
ATOM 1982 N N . SER A 1 250 ? -19.489 -21.157 8.957 1.00 94.38 250 SER A N 1
ATOM 1983 C CA . SER A 1 250 ? -18.032 -21.252 9.125 1.00 94.38 250 SER A CA 1
ATOM 1984 C C . SER A 1 250 ? -17.493 -20.299 10.197 1.00 94.38 250 SER A C 1
ATOM 1986 O O . SER A 1 250 ? -18.161 -19.351 10.609 1.00 94.38 250 SER A O 1
ATOM 1988 N N . ARG A 1 251 ? -16.250 -20.526 10.638 1.00 94.06 251 ARG A N 1
ATOM 1989 C CA . ARG A 1 251 ? -15.574 -19.690 11.639 1.00 94.06 251 ARG A CA 1
ATOM 1990 C C . ARG A 1 251 ? -15.401 -18.245 11.157 1.00 94.06 251 ARG A C 1
ATOM 1992 O O . ARG A 1 251 ? -15.165 -17.988 9.974 1.00 94.06 251 ARG A O 1
ATOM 1999 N N . LEU A 1 252 ? -15.481 -17.311 12.098 1.00 91.12 252 LEU A N 1
ATOM 2000 C CA . LEU A 1 252 ? -15.133 -15.911 11.885 1.00 91.12 252 LEU A CA 1
ATOM 2001 C C . LEU A 1 252 ? -13.733 -15.597 12.440 1.00 91.12 252 LEU A C 1
ATOM 2003 O O . LEU A 1 252 ? -13.367 -16.074 13.518 1.00 91.12 252 LEU A O 1
ATOM 2007 N N . ARG A 1 253 ? -12.953 -14.793 11.708 1.00 89.75 253 ARG A N 1
ATOM 2008 C CA . ARG A 1 253 ? -11.700 -14.180 12.170 1.00 89.75 253 ARG A CA 1
ATOM 2009 C C . ARG A 1 253 ? -11.954 -12.713 12.541 1.00 89.75 253 ARG A C 1
ATOM 2011 O O . ARG A 1 253 ? -12.623 -12.022 11.776 1.00 89.75 253 ARG A O 1
ATOM 2018 N N . PRO A 1 254 ? -11.457 -12.218 13.684 1.00 88.62 254 PRO A N 1
ATOM 2019 C CA . PRO A 1 254 ? -11.628 -10.818 14.047 1.00 88.62 254 PRO A CA 1
ATOM 2020 C C . PRO A 1 254 ? -10.758 -9.915 13.170 1.00 88.62 254 PRO A C 1
ATOM 2022 O O . PRO A 1 254 ? -9.596 -10.231 12.908 1.00 88.62 254 PRO A O 1
ATOM 2025 N N . ILE A 1 255 ? -11.325 -8.787 12.757 1.00 87.62 255 ILE A N 1
ATOM 2026 C CA . ILE A 1 255 ? -10.649 -7.713 12.024 1.00 87.62 255 ILE A CA 1
ATOM 2027 C C . ILE A 1 255 ? -10.491 -6.499 12.939 1.00 87.62 255 ILE A C 1
ATOM 2029 O O . ILE A 1 255 ? -9.374 -6.030 13.149 1.00 87.62 255 ILE A O 1
ATOM 2033 N N . ILE A 1 256 ? -11.599 -6.074 13.550 1.00 86.50 256 ILE A N 1
ATOM 2034 C CA . ILE A 1 256 ? -11.647 -5.074 14.619 1.00 86.50 256 ILE A CA 1
ATOM 2035 C C . ILE A 1 256 ? -12.315 -5.740 15.803 1.00 86.50 256 ILE A C 1
ATOM 2037 O O . ILE A 1 256 ? -13.420 -6.262 15.684 1.00 86.50 256 ILE A O 1
ATOM 2041 N N . ARG A 1 257 ? -11.660 -5.739 16.953 1.00 86.06 257 ARG A N 1
ATOM 2042 C CA . ARG A 1 257 ? -12.272 -6.193 18.199 1.00 86.06 257 ARG A CA 1
ATOM 2043 C C . ARG A 1 257 ? -11.622 -5.488 19.371 1.00 86.06 257 ARG A C 1
ATOM 2045 O O . ARG A 1 257 ? -10.622 -4.796 19.192 1.00 86.06 257 ARG A O 1
ATOM 2052 N N . HIS A 1 258 ? -12.179 -5.699 20.555 1.00 84.62 258 HIS A N 1
ATOM 2053 C CA . HIS A 1 258 ? -11.470 -5.369 21.779 1.00 84.62 258 HIS A CA 1
ATOM 2054 C C . HIS A 1 258 ? -10.214 -6.239 21.883 1.00 84.62 258 HIS A C 1
ATOM 2056 O O . HIS A 1 258 ? -10.279 -7.460 21.692 1.00 84.62 258 HIS A O 1
ATOM 2062 N N . TRP A 1 259 ? -9.073 -5.612 22.146 1.00 76.50 259 TRP A N 1
ATOM 2063 C CA . TRP A 1 259 ? -7.805 -6.310 22.315 1.00 76.50 259 TRP A CA 1
ATOM 2064 C C . TRP A 1 259 ? -7.281 -6.053 23.719 1.00 76.50 259 TRP A C 1
ATOM 2066 O O . TRP A 1 259 ? -7.154 -4.906 24.122 1.00 76.50 259 TRP A O 1
ATOM 2076 N N . ASP A 1 260 ? -6.916 -7.116 24.434 1.00 78.44 260 ASP A N 1
ATOM 2077 C CA . ASP A 1 260 ? -6.369 -6.985 25.793 1.00 78.44 260 ASP A CA 1
ATOM 2078 C C . ASP A 1 260 ? -5.014 -6.262 25.803 1.00 78.44 260 ASP A C 1
ATOM 2080 O O . ASP A 1 260 ? -4.625 -5.658 26.797 1.00 78.44 260 ASP A O 1
ATOM 2084 N N . LYS A 1 261 ? -4.282 -6.329 24.683 1.00 82.69 261 LYS A N 1
ATOM 2085 C CA . LYS A 1 261 ? -3.076 -5.537 24.443 1.00 82.69 261 LYS A CA 1
ATOM 2086 C C . LYS A 1 261 ? -2.942 -5.164 22.973 1.00 82.69 261 LYS A C 1
ATOM 2088 O O . LYS A 1 261 ? -3.331 -5.940 22.093 1.00 82.69 261 LYS A O 1
ATOM 2093 N N . LEU A 1 262 ? -2.280 -4.038 22.713 1.00 85.00 262 LEU A N 1
ATOM 2094 C CA . LEU A 1 262 ? -1.804 -3.698 21.378 1.00 85.00 262 LEU A CA 1
ATOM 2095 C C . LEU A 1 262 ? -0.799 -4.762 20.910 1.00 85.00 262 LEU A C 1
ATOM 2097 O O . LEU A 1 262 ? 0.230 -5.012 21.538 1.00 85.00 262 LEU A O 1
ATOM 2101 N N . MET A 1 263 ? -1.120 -5.419 19.804 1.00 85.62 263 MET A N 1
ATOM 2102 C CA . MET A 1 263 ? -0.258 -6.382 19.128 1.00 85.62 263 MET A CA 1
ATOM 2103 C C . MET A 1 263 ? 0.100 -5.856 17.743 1.00 85.62 263 MET A C 1
ATOM 2105 O O . MET A 1 263 ? -0.751 -5.833 16.848 1.00 85.62 263 MET A O 1
ATOM 2109 N N . MET A 1 264 ? 1.364 -5.485 17.571 1.00 86.75 264 MET A N 1
ATOM 2110 C CA . MET A 1 264 ? 1.928 -5.141 16.271 1.00 86.75 264 MET A CA 1
ATOM 2111 C C . MET A 1 264 ? 2.299 -6.409 15.502 1.00 86.75 264 MET A C 1
ATOM 2113 O O . MET A 1 264 ? 2.744 -7.398 16.087 1.00 86.75 264 MET A O 1
ATOM 2117 N N . ILE A 1 265 ? 2.116 -6.378 14.185 1.00 88.19 265 ILE A N 1
ATOM 2118 C CA . ILE A 1 265 ? 2.599 -7.443 13.306 1.00 88.19 265 ILE A CA 1
ATOM 2119 C C . ILE A 1 265 ? 4.082 -7.197 13.035 1.00 88.19 265 ILE A C 1
ATOM 2121 O O . ILE A 1 265 ? 4.488 -6.073 12.742 1.00 88.19 265 ILE A O 1
ATOM 2125 N N . GLU A 1 266 ? 4.893 -8.249 13.123 1.00 87.62 266 GLU A N 1
ATOM 2126 C CA . GLU A 1 266 ? 6.310 -8.156 12.788 1.00 87.62 266 GLU A CA 1
ATOM 2127 C C . GLU A 1 266 ? 6.495 -7.745 11.319 1.00 87.62 266 GLU A C 1
ATOM 2129 O O . GLU A 1 266 ? 5.843 -8.324 10.443 1.00 87.62 266 GLU A O 1
ATOM 2134 N N . PRO A 1 267 ? 7.412 -6.810 11.003 1.00 85.44 267 PRO A N 1
ATOM 2135 C CA . PRO A 1 267 ?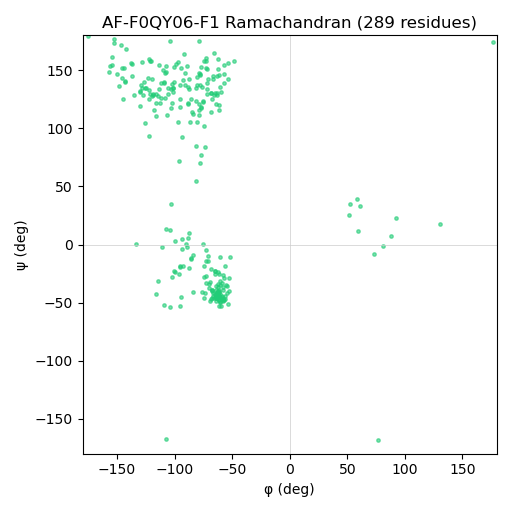 7.564 -6.306 9.639 1.00 85.44 267 PRO A CA 1
ATOM 2136 C C . PRO A 1 267 ? 7.788 -7.398 8.584 1.00 85.44 267 PRO A C 1
ATOM 2138 O O . PRO A 1 267 ? 7.229 -7.323 7.494 1.00 85.44 267 PRO A O 1
ATOM 2141 N N . LYS A 1 268 ? 8.521 -8.465 8.935 1.00 84.44 268 LYS A N 1
ATOM 2142 C CA . LYS A 1 268 ? 8.798 -9.608 8.047 1.00 84.44 268 LYS A CA 1
ATOM 2143 C C . LYS A 1 268 ? 7.536 -10.372 7.619 1.00 84.44 268 LYS A C 1
ATOM 2145 O O . LYS A 1 268 ? 7.537 -11.024 6.582 1.00 84.44 268 LYS A O 1
ATOM 2150 N N . VAL A 1 269 ? 6.459 -10.287 8.402 1.00 91.62 269 VAL A N 1
ATOM 2151 C CA . VAL A 1 269 ? 5.180 -10.969 8.142 1.00 91.62 269 VAL A CA 1
ATOM 2152 C C . VAL A 1 269 ? 4.190 -10.058 7.405 1.00 91.62 269 VAL A C 1
ATOM 2154 O O . VAL A 1 269 ? 3.262 -10.558 6.770 1.00 91.62 269 VAL A O 1
ATOM 2157 N N . LEU A 1 270 ? 4.388 -8.732 7.431 1.00 92.38 270 LEU A N 1
ATOM 2158 C CA . LEU A 1 270 ? 3.460 -7.762 6.832 1.00 92.38 270 LEU A CA 1
ATOM 2159 C C . LEU A 1 270 ? 3.220 -8.021 5.344 1.00 92.38 270 LEU A C 1
ATOM 2161 O O . LEU A 1 270 ? 2.065 -8.093 4.937 1.00 92.38 270 LEU A O 1
ATOM 2165 N N . ARG A 1 271 ? 4.284 -8.232 4.556 1.00 92.50 271 ARG A N 1
ATOM 2166 C CA . ARG A 1 271 ? 4.171 -8.482 3.108 1.00 92.50 271 ARG A CA 1
ATOM 2167 C C . ARG A 1 271 ? 3.392 -9.762 2.802 1.00 92.50 271 ARG A C 1
ATOM 2169 O O . ARG A 1 271 ? 2.542 -9.765 1.919 1.00 92.50 271 ARG A O 1
ATOM 2176 N N . LEU A 1 272 ? 3.644 -10.833 3.558 1.00 91.00 272 LEU A N 1
ATOM 2177 C CA . LEU A 1 272 ? 2.923 -12.102 3.405 1.00 91.00 272 LEU A CA 1
ATOM 2178 C C . LEU A 1 272 ? 1.435 -11.936 3.729 1.00 91.00 272 LEU A C 1
ATOM 2180 O O . LEU A 1 272 ? 0.588 -12.373 2.954 1.00 91.00 272 LEU A O 1
ATOM 2184 N N . LYS A 1 273 ? 1.116 -11.252 4.834 1.00 92.25 273 LYS A N 1
ATOM 2185 C CA . LYS A 1 273 ? -0.273 -10.948 5.194 1.00 92.25 273 LYS A CA 1
ATOM 2186 C C . LYS A 1 273 ? -0.953 -10.066 4.147 1.00 92.25 273 LYS A C 1
ATOM 2188 O O . LYS A 1 273 ? -2.105 -10.315 3.815 1.00 92.25 273 LYS A O 1
ATOM 2193 N N . ALA A 1 274 ? -0.265 -9.039 3.651 1.00 92.25 274 ALA A N 1
ATOM 2194 C CA . ALA A 1 274 ? -0.801 -8.139 2.637 1.00 92.25 274 ALA A CA 1
ATOM 2195 C C . ALA A 1 274 ? -1.210 -8.913 1.382 1.00 92.25 274 ALA A C 1
ATOM 2197 O O . ALA A 1 274 ? -2.330 -8.751 0.913 1.00 92.25 274 ALA A O 1
ATOM 2198 N N . ASN A 1 275 ? -0.346 -9.805 0.893 1.00 91.00 275 ASN A N 1
ATOM 2199 C CA . ASN A 1 275 ? -0.634 -10.620 -0.286 1.00 91.00 275 ASN A CA 1
ATOM 2200 C C . ASN A 1 275 ? -1.852 -11.545 -0.081 1.00 91.00 275 ASN A C 1
ATOM 2202 O O . ASN A 1 275 ? -2.717 -11.578 -0.952 1.00 91.00 275 ASN A O 1
ATOM 2206 N N . ASP A 1 276 ? -1.972 -12.210 1.079 1.00 90.00 276 ASP A N 1
ATOM 2207 C CA . ASP A 1 276 ? -3.156 -13.023 1.443 1.00 90.00 276 ASP A CA 1
ATOM 2208 C C . ASP A 1 276 ? -4.448 -12.185 1.443 1.00 90.00 276 ASP A C 1
ATOM 2210 O O . ASP A 1 276 ? -5.485 -12.565 0.896 1.00 90.00 276 ASP A O 1
ATOM 2214 N N . GLU A 1 277 ? -4.385 -10.989 2.026 1.00 89.56 277 GLU A N 1
ATOM 2215 C CA . GLU A 1 277 ? -5.528 -10.082 2.112 1.00 89.56 277 GLU A CA 1
ATOM 2216 C C . GLU A 1 277 ? -5.912 -9.482 0.751 1.00 89.56 277 GLU A C 1
ATOM 2218 O O . GLU A 1 277 ? -7.101 -9.279 0.502 1.00 89.56 277 GLU A O 1
ATOM 2223 N N . ILE A 1 278 ? -4.938 -9.232 -0.132 1.00 89.44 278 ILE A N 1
ATOM 2224 C CA . ILE A 1 278 ? -5.132 -8.760 -1.513 1.00 89.44 278 ILE A CA 1
ATOM 2225 C C . ILE A 1 278 ? -5.800 -9.846 -2.370 1.00 89.44 278 ILE A C 1
ATOM 2227 O O . ILE A 1 278 ? -6.691 -9.542 -3.174 1.00 89.44 278 ILE A O 1
ATOM 2231 N N . GLU A 1 279 ? -5.422 -11.111 -2.193 1.00 83.44 279 GLU A N 1
ATOM 2232 C CA . GLU A 1 279 ? -6.044 -12.242 -2.886 1.00 83.44 279 GLU A CA 1
ATOM 2233 C C . GLU A 1 279 ? -7.517 -12.395 -2.476 1.00 83.44 279 GLU A C 1
ATOM 2235 O O . GLU A 1 279 ? -8.410 -12.462 -3.326 1.00 83.44 279 GLU A O 1
ATOM 2240 N N . HIS A 1 280 ? -7.793 -12.325 -1.173 1.00 75.38 280 HIS A N 1
ATOM 2241 C CA . HIS A 1 280 ? -9.106 -12.599 -0.584 1.00 75.38 280 HIS A CA 1
ATOM 2242 C C . HIS A 1 280 ? -9.909 -11.345 -0.183 1.00 75.38 280 HIS A C 1
ATOM 2244 O O . HIS A 1 280 ? -10.619 -11.322 0.829 1.00 75.38 280 HIS A O 1
ATOM 2250 N N . MET A 1 281 ? -9.761 -10.279 -0.970 1.00 70.06 281 MET A N 1
ATOM 2251 C CA . MET A 1 281 ? -10.225 -8.928 -0.644 1.00 70.06 281 MET A CA 1
ATOM 2252 C C . MET A 1 281 ? -11.716 -8.761 -0.347 1.00 70.06 281 MET A C 1
ATOM 2254 O O . MET A 1 281 ? -12.592 -9.422 -0.906 1.00 70.06 281 MET A O 1
ATOM 2258 N N . ARG A 1 282 ? -11.982 -7.706 0.433 1.00 67.69 282 ARG A N 1
ATOM 2259 C CA . ARG A 1 282 ? -13.297 -7.081 0.584 1.00 67.69 282 ARG A CA 1
ATOM 2260 C C . ARG A 1 282 ? -13.707 -6.392 -0.713 1.00 67.69 282 ARG A C 1
ATOM 2262 O O . ARG A 1 282 ? -12.954 -5.590 -1.255 1.00 67.69 282 ARG A O 1
ATOM 2269 N N . ILE A 1 283 ? -14.922 -6.667 -1.175 1.00 65.81 283 ILE A N 1
ATOM 2270 C CA . ILE A 1 283 ? -15.544 -5.925 -2.286 1.00 65.81 283 ILE A CA 1
ATOM 2271 C C . ILE A 1 283 ? -16.549 -4.894 -1.749 1.00 65.81 283 ILE A C 1
ATOM 2273 O O . ILE A 1 283 ? -16.840 -3.908 -2.411 1.00 65.81 283 ILE A O 1
ATOM 2277 N N . ASN A 1 284 ? -17.070 -5.107 -0.537 1.00 67.00 284 ASN A N 1
ATOM 2278 C CA . ASN A 1 284 ? -18.129 -4.304 0.066 1.00 67.00 284 ASN A CA 1
ATOM 2279 C C . ASN A 1 284 ? -17.818 -4.035 1.546 1.00 67.00 284 ASN A C 1
ATOM 2281 O O . ASN A 1 284 ? -17.100 -4.839 2.152 1.00 67.00 284 ASN A O 1
ATOM 2285 N N . PRO A 1 285 ? -18.373 -2.959 2.135 1.00 65.69 285 PRO A N 1
ATOM 2286 C CA . PRO A 1 285 ? -18.266 -2.715 3.569 1.00 65.69 285 PRO A CA 1
ATOM 2287 C C . PRO A 1 285 ? -18.934 -3.837 4.387 1.00 65.69 285 PRO A C 1
ATOM 2289 O O . PRO A 1 285 ? -19.770 -4.582 3.851 1.00 65.69 285 PRO A O 1
ATOM 2292 N N . PRO A 1 286 ? -18.570 -3.984 5.677 1.00 75.44 286 PRO A N 1
ATOM 2293 C CA . PRO A 1 286 ? -19.166 -4.983 6.555 1.00 75.44 286 PRO A CA 1
ATOM 2294 C C . PRO A 1 286 ? -20.695 -4.898 6.598 1.00 75.44 286 PRO A C 1
ATOM 2296 O O . PRO A 1 286 ? -21.285 -3.820 6.589 1.00 75.44 286 PRO A O 1
ATOM 2299 N N . LYS A 1 287 ? -21.357 -6.055 6.663 1.00 81.44 287 LYS A N 1
ATOM 2300 C CA . LYS A 1 287 ? -22.807 -6.114 6.857 1.00 81.44 287 LYS A CA 1
ATOM 2301 C C . LYS A 1 287 ? -23.126 -5.950 8.335 1.00 81.44 287 LYS A C 1
ATOM 2303 O O . LYS A 1 287 ? -22.669 -6.757 9.146 1.00 81.44 287 LYS A O 1
ATOM 2308 N N . VAL A 1 288 ? -23.947 -4.961 8.668 1.00 78.50 288 VAL A N 1
ATOM 2309 C CA . VAL A 1 288 ? -24.464 -4.793 10.029 1.00 78.50 288 VAL A CA 1
ATOM 2310 C C . VAL A 1 288 ? -25.337 -5.996 10.371 1.00 78.50 288 VAL A C 1
ATOM 2312 O O . VAL A 1 288 ? -26.307 -6.296 9.670 1.00 78.50 288 VAL A O 1
ATOM 2315 N N . ILE A 1 289 ? -24.972 -6.709 11.433 1.00 74.56 289 ILE A N 1
ATOM 2316 C CA . ILE A 1 289 ? -25.867 -7.669 12.069 1.00 74.56 289 ILE A CA 1
ATOM 2317 C C . ILE A 1 289 ? -26.491 -6.921 13.235 1.00 74.56 289 ILE A C 1
ATOM 2319 O O . ILE A 1 289 ? -25.825 -6.690 14.241 1.00 74.56 289 ILE A O 1
ATOM 2323 N N . ASN A 1 290 ? -27.757 -6.535 13.087 1.00 57.66 290 ASN A N 1
ATOM 2324 C CA . ASN A 1 290 ? -28.517 -6.016 14.215 1.00 57.66 290 ASN A CA 1
ATOM 2325 C C . ASN A 1 290 ? -28.594 -7.122 15.274 1.00 57.66 290 ASN A C 1
ATOM 2327 O O . ASN A 1 290 ? -29.138 -8.198 15.008 1.00 57.66 290 ASN A O 1
ATOM 2331 N N . SER A 1 291 ? -27.988 -6.864 16.429 1.00 48.25 291 SER A N 1
ATOM 2332 C CA . SER A 1 291 ? -28.264 -7.569 17.680 1.00 48.25 291 SER A CA 1
ATOM 2333 C C . SER A 1 291 ? -29.512 -6.998 18.331 1.00 48.25 291 SER A C 1
ATOM 2335 O O . SER A 1 291 ? -29.614 -5.752 18.359 1.00 48.25 291 SER A O 1
#

Organism: Vulcanisaeta moutnovskia (strain 768-28) (NCBI:txid985053)

pLDDT: mean 87.76, std 10.34, range [48.22, 98.31]

Secondary structure (DSSP, 8-state):
-EEEEEEESSSSEEE--GGGGTTSEEEEEEPSSEEE-SSEEEEEEES--HHHHHHHHHHHHHHHHHHHHHHHHHHTT-EEEEEGGGPPSSHHHHHHHHHHHT--EEEE-TT-----TTSPEEEES----TTS-EEEEE-TTS---TT---SEEEESS----HHHHHHHHHHHHHHH-S-EEEEEE-TTT-SHHHHHHHTTT-SEEEE-S----EEEEEESSPPPEEEEETTT--EEEESS---B-TTT-PBEEEEEEE-SS--PPPHHHHHHHHHHHHHT--SSPPEE---